Protein AF-A0A2T7T132-F1 (afdb_monomer_lite)

Radius of gyration: 23.66 Å; chains: 1; bounding box: 45×46×100 Å

Structure (mmCIF, N/CA/C/O backbone):
data_AF-A0A2T7T132-F1
#
_entry.id   AF-A0A2T7T132-F1
#
loop_
_atom_site.group_PDB
_atom_site.id
_atom_site.type_symbol
_atom_site.label_atom_id
_atom_site.label_alt_id
_atom_site.label_comp_id
_atom_site.label_asym_id
_atom_site.label_entity_id
_atom_site.label_seq_id
_atom_site.pdbx_PDB_ins_code
_atom_site.Cartn_x
_atom_site.Cartn_y
_atom_site.Cartn_z
_atom_site.occupancy
_atom_site.B_iso_or_equiv
_atom_site.auth_seq_id
_atom_site.auth_comp_id
_atom_site.auth_asym_id
_atom_site.auth_atom_id
_atom_site.pdbx_PDB_model_num
ATOM 1 N N . MET A 1 1 ? -9.221 -19.383 77.072 1.00 36.19 1 MET A N 1
ATOM 2 C CA . MET A 1 1 ? -7.841 -19.399 76.546 1.00 36.19 1 MET A CA 1
ATOM 3 C C . MET A 1 1 ? -7.925 -19.639 75.048 1.00 36.19 1 MET A C 1
ATOM 5 O O . MET A 1 1 ? -8.639 -20.545 74.645 1.00 36.19 1 MET A O 1
ATOM 9 N N . ALA A 1 2 ? -7.298 -18.752 74.276 1.00 34.62 2 ALA A N 1
ATOM 10 C CA . ALA A 1 2 ? -7.086 -18.814 72.826 1.00 34.62 2 ALA A CA 1
ATOM 11 C C . ALA A 1 2 ? -6.148 -20.003 72.459 1.00 34.62 2 ALA A C 1
ATOM 13 O O . ALA A 1 2 ? -5.594 -20.611 73.371 1.00 34.62 2 ALA A O 1
ATOM 14 N N . PHE A 1 3 ? -5.954 -20.452 71.211 1.00 31.58 3 PHE A N 1
ATOM 15 C CA . PHE A 1 3 ? -5.567 -19.711 70.005 1.00 31.58 3 PHE A CA 1
ATOM 16 C C . PHE A 1 3 ? -5.734 -20.552 68.711 1.00 31.58 3 PHE A C 1
ATOM 18 O O . PHE A 1 3 ? -5.558 -21.761 68.742 1.00 31.58 3 PHE A O 1
ATOM 25 N N . ALA A 1 4 ? -6.000 -19.825 67.614 1.00 33.88 4 ALA A N 1
ATOM 26 C CA . ALA A 1 4 ? -5.480 -19.913 66.234 1.00 33.88 4 ALA A CA 1
ATOM 27 C C . ALA A 1 4 ? -5.604 -21.182 65.336 1.00 33.88 4 ALA A C 1
ATOM 29 O O . ALA A 1 4 ? -5.111 -22.260 65.641 1.00 33.88 4 ALA A O 1
ATOM 30 N N . ASN A 1 5 ? -6.177 -20.929 64.146 1.00 37.38 5 ASN A N 1
ATOM 31 C CA . ASN A 1 5 ? -5.990 -21.575 62.821 1.00 37.38 5 ASN A CA 1
ATOM 32 C C . ASN A 1 5 ? -4.549 -21.260 62.278 1.00 37.38 5 ASN A C 1
ATOM 34 O O . ASN A 1 5 ? -3.956 -20.362 62.887 1.00 37.38 5 ASN A O 1
ATOM 38 N N . PRO A 1 6 ? -3.974 -21.806 61.161 1.00 48.19 6 PRO A N 1
ATOM 39 C CA . PRO A 1 6 ? -4.651 -22.143 59.892 1.00 48.19 6 PRO A CA 1
ATOM 40 C C . PRO A 1 6 ? -4.064 -23.257 58.967 1.00 48.19 6 PRO A C 1
ATOM 42 O O . PRO A 1 6 ? -3.030 -23.858 59.235 1.00 48.19 6 PRO A O 1
ATOM 45 N N . ASP A 1 7 ? -4.773 -23.442 57.841 1.00 34.72 7 ASP A N 1
ATOM 46 C CA . ASP A 1 7 ? -4.302 -23.745 56.471 1.00 34.72 7 ASP A CA 1
ATOM 47 C C . ASP A 1 7 ? -4.328 -25.170 55.847 1.00 34.72 7 ASP A C 1
ATOM 49 O O . ASP A 1 7 ? -3.601 -26.084 56.218 1.00 34.72 7 ASP A O 1
ATOM 53 N N . HIS A 1 8 ? -5.081 -25.213 54.729 1.00 30.83 8 HIS A N 1
ATOM 54 C CA . HIS A 1 8 ? -4.707 -25.652 53.368 1.00 30.83 8 HIS A CA 1
ATOM 55 C C . HIS A 1 8 ? -5.032 -27.062 52.802 1.00 30.83 8 HIS A C 1
ATOM 57 O O . HIS A 1 8 ? -4.574 -28.083 53.298 1.00 30.83 8 HIS A O 1
ATOM 63 N N . GLN A 1 9 ? -5.630 -27.006 51.588 1.00 33.84 9 GLN A N 1
ATOM 64 C CA . GLN A 1 9 ? -5.593 -27.942 50.431 1.00 33.84 9 GLN A CA 1
ATOM 65 C C . GLN A 1 9 ? -6.640 -29.075 50.407 1.00 33.84 9 GLN A C 1
ATOM 67 O O . GLN A 1 9 ? -6.873 -29.727 51.410 1.00 33.84 9 GLN A O 1
ATOM 72 N N . GLY A 1 10 ? -7.315 -29.411 49.302 1.00 27.95 10 GLY A N 1
ATOM 73 C CA . GLY A 1 10 ? -7.281 -28.966 47.904 1.00 27.95 10 GLY A CA 1
ATOM 74 C C . GLY A 1 10 ? -8.092 -29.964 47.051 1.00 27.95 10 GLY A C 1
ATOM 75 O O . GLY A 1 10 ? -8.143 -31.135 47.407 1.00 27.95 10 GLY A O 1
ATOM 76 N N . ALA A 1 11 ? -8.748 -29.505 45.978 1.00 29.17 11 ALA A N 1
ATOM 77 C CA . ALA A 1 11 ? -9.124 -30.300 44.794 1.00 29.17 11 ALA A CA 1
ATOM 78 C C . ALA A 1 11 ? -9.842 -29.389 43.779 1.00 29.17 11 ALA A C 1
ATOM 80 O O . ALA A 1 11 ? -11.067 -29.283 43.766 1.00 29.17 11 ALA A O 1
ATOM 81 N N . VAL A 1 12 ? -9.064 -28.699 42.946 1.00 34.94 12 VAL A N 1
ATOM 82 C CA . VAL A 1 12 ? -9.525 -28.216 41.637 1.00 34.94 12 VAL A CA 1
ATOM 83 C C . VAL A 1 12 ? -9.127 -29.276 40.621 1.00 34.94 12 VAL A C 1
ATOM 85 O O . VAL A 1 12 ? -7.995 -29.752 40.648 1.00 34.94 12 VAL A O 1
ATOM 88 N N . ALA A 1 13 ? -10.093 -29.670 39.795 1.00 36.50 13 ALA A N 1
ATOM 89 C CA . ALA A 1 13 ? -9.930 -30.635 38.724 1.00 36.50 13 ALA A CA 1
ATOM 90 C C . ALA A 1 13 ? -8.873 -30.175 37.709 1.00 36.50 13 ALA A C 1
ATOM 92 O O . ALA A 1 13 ? -8.735 -28.983 37.428 1.00 36.50 13 ALA A O 1
ATOM 93 N N . ASP A 1 14 ? -8.150 -31.163 37.195 1.00 30.81 14 ASP A N 1
ATOM 94 C CA . ASP A 1 14 ? -7.029 -31.057 36.274 1.00 30.81 14 ASP A CA 1
ATOM 95 C C . ASP A 1 14 ? -7.352 -30.230 35.019 1.00 30.81 14 ASP A C 1
ATOM 97 O O . ASP A 1 14 ? -8.315 -30.500 34.298 1.00 30.81 14 ASP A O 1
ATOM 101 N N . ALA A 1 15 ? -6.501 -29.237 34.748 1.00 32.91 15 ALA A N 1
ATOM 102 C CA . ALA A 1 15 ? -6.433 -28.538 33.473 1.00 32.91 15 ALA A CA 1
ATOM 103 C C . ALA A 1 15 ? -5.398 -29.221 32.560 1.00 32.91 15 ALA A C 1
ATOM 105 O O . ALA A 1 15 ? -4.285 -29.536 32.981 1.00 32.91 15 ALA A O 1
ATOM 106 N N . ASP A 1 16 ? -5.803 -29.430 31.311 1.00 33.53 16 ASP A N 1
ATO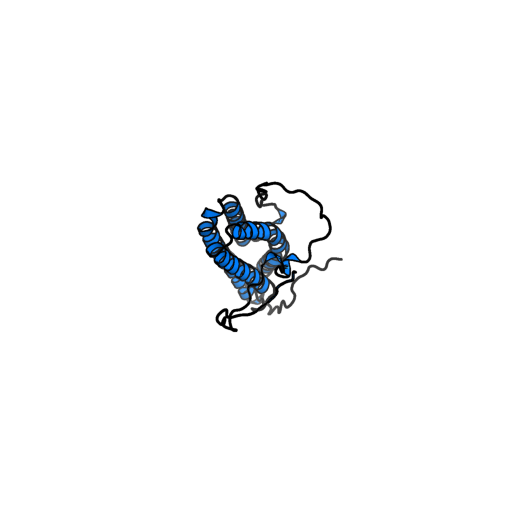M 107 C CA . ASP A 1 16 ? -5.053 -29.988 30.183 1.00 33.53 16 ASP A CA 1
ATOM 108 C C . ASP A 1 16 ? -3.677 -29.300 29.963 1.00 33.53 16 ASP A C 1
ATOM 110 O O . ASP A 1 16 ? -3.625 -28.071 29.845 1.00 33.53 16 ASP A O 1
ATOM 114 N N . PRO A 1 17 ? -2.551 -30.043 29.885 1.00 32.66 17 PRO A N 1
ATOM 115 C CA . PRO A 1 17 ? -1.217 -29.468 29.708 1.00 32.66 17 PRO A CA 1
ATOM 116 C C . PRO A 1 17 ? -0.878 -29.022 28.268 1.00 32.66 17 PRO A C 1
ATOM 118 O O . PRO A 1 17 ? 0.266 -28.631 28.032 1.00 32.66 17 PRO A O 1
ATOM 121 N N . ALA A 1 18 ? -1.813 -29.050 27.309 1.00 32.09 18 ALA A N 1
ATOM 122 C CA . ALA A 1 18 ? -1.533 -28.708 25.905 1.00 32.09 18 ALA A CA 1
ATOM 123 C C . ALA A 1 18 ? -2.050 -27.335 25.417 1.00 32.09 18 ALA A C 1
ATOM 125 O O . ALA A 1 18 ? -1.887 -27.013 24.240 1.00 32.09 18 ALA A O 1
ATOM 126 N N . ALA A 1 19 ? -2.628 -26.490 26.277 1.00 30.64 19 ALA A N 1
ATOM 127 C CA . ALA A 1 19 ? -3.057 -25.146 25.874 1.00 30.64 19 ALA A CA 1
ATOM 128 C C . ALA A 1 19 ? -1.891 -24.132 25.962 1.00 30.64 19 ALA A C 1
ATOM 130 O O . ALA A 1 19 ? -1.351 -23.923 27.055 1.00 30.64 19 ALA A O 1
ATOM 131 N N . PRO A 1 20 ? -1.482 -23.465 24.863 1.00 32.50 20 PRO A N 1
ATOM 132 C CA . PRO A 1 20 ? -0.445 -22.444 24.931 1.00 32.50 20 PRO A CA 1
ATOM 133 C C . PRO A 1 20 ? -0.939 -21.262 25.775 1.00 32.50 20 PRO A C 1
ATOM 135 O O . PRO A 1 20 ? -1.977 -20.657 25.507 1.00 32.50 20 PRO A O 1
ATOM 138 N N . ARG A 1 21 ? -0.185 -20.951 26.835 1.00 34.56 21 ARG A N 1
ATOM 139 C CA . ARG A 1 21 ? -0.408 -19.791 27.704 1.00 34.56 21 ARG A CA 1
ATOM 140 C C . ARG A 1 21 ? -0.386 -18.512 26.866 1.00 34.56 21 ARG A C 1
ATOM 142 O O . ARG A 1 21 ? 0.659 -18.122 26.357 1.00 34.56 21 ARG A O 1
ATOM 149 N N . LEU A 1 22 ? -1.547 -17.869 26.785 1.00 35.09 22 LEU A N 1
ATOM 150 C CA . LEU A 1 22 ? -1.771 -16.539 26.227 1.00 35.09 22 LEU A CA 1
ATOM 151 C C . LEU A 1 22 ? -0.775 -15.531 26.822 1.00 35.09 22 LEU A C 1
ATOM 153 O O . LEU A 1 22 ? -0.895 -15.132 27.984 1.00 35.09 22 LEU A O 1
ATOM 157 N N . LEU A 1 23 ? 0.211 -15.123 26.022 1.00 32.50 23 LEU A N 1
ATOM 158 C CA . LEU A 1 23 ? 1.038 -13.956 26.305 1.00 32.50 23 LEU A CA 1
ATOM 159 C C . LEU A 1 23 ? 0.167 -12.714 26.086 1.00 32.50 23 LEU A C 1
ATOM 161 O O . LEU A 1 23 ? -0.365 -12.498 24.999 1.00 32.50 23 LEU A O 1
ATOM 165 N N . ARG A 1 24 ? -0.008 -11.902 27.129 1.00 36.56 24 ARG A N 1
ATOM 166 C CA . ARG A 1 24 ? -0.673 -10.603 27.015 1.00 36.56 24 ARG A CA 1
ATOM 167 C C . ARG A 1 24 ? 0.206 -9.690 26.156 1.00 36.56 24 ARG A C 1
ATOM 169 O O . ARG A 1 24 ? 1.310 -9.348 26.559 1.00 36.56 24 ARG A O 1
ATOM 176 N N . TRP A 1 25 ? -0.311 -9.266 25.004 1.00 37.47 25 TRP A N 1
ATOM 177 C CA . TRP A 1 25 ? 0.338 -8.359 24.041 1.00 37.47 25 TRP A CA 1
ATOM 178 C C . TRP A 1 25 ? 0.908 -7.064 24.664 1.00 37.47 25 TRP A C 1
ATOM 180 O O . TRP A 1 25 ? 1.878 -6.517 24.153 1.00 37.47 25 TRP A O 1
ATOM 190 N N . ARG A 1 26 ? 0.388 -6.626 25.826 1.00 38.56 26 ARG A N 1
ATOM 191 C CA . ARG A 1 26 ? 0.931 -5.496 26.612 1.00 38.56 26 ARG A CA 1
ATOM 192 C C . ARG A 1 26 ? 2.404 -5.645 27.008 1.00 38.56 26 ARG A C 1
ATOM 194 O O . ARG A 1 26 ? 3.040 -4.623 27.238 1.00 38.56 26 ARG A O 1
ATOM 201 N N . ASP A 1 27 ? 2.924 -6.870 27.087 1.00 34.31 27 ASP A N 1
ATOM 202 C CA . ASP A 1 27 ? 4.229 -7.135 27.700 1.00 34.31 27 ASP A CA 1
ATOM 203 C C . ASP A 1 27 ? 5.317 -7.554 26.692 1.00 34.31 27 ASP A C 1
ATOM 205 O O . ASP A 1 27 ? 6.474 -7.696 27.086 1.00 34.31 27 ASP A O 1
ATOM 209 N N . ASN A 1 28 ? 4.985 -7.765 25.406 1.00 34.78 28 ASN A N 1
ATOM 210 C CA . ASN A 1 28 ? 5.971 -8.150 24.386 1.00 34.78 28 ASN A CA 1
ATOM 211 C C . ASN A 1 28 ? 5.490 -7.832 22.950 1.00 34.78 28 ASN A C 1
ATOM 213 O O . ASN A 1 28 ? 4.956 -8.718 22.275 1.00 34.78 28 ASN A O 1
ATOM 217 N N . PRO A 1 29 ? 5.619 -6.578 22.477 1.00 38.84 29 PRO A N 1
ATOM 218 C CA . PRO A 1 29 ? 5.297 -6.244 21.095 1.00 38.84 29 PRO A CA 1
ATOM 219 C C . PRO A 1 29 ? 6.267 -6.945 20.121 1.00 38.84 29 PRO A C 1
ATOM 221 O O . PRO A 1 29 ? 7.426 -7.179 20.478 1.00 38.84 29 PRO A O 1
ATOM 224 N N . PRO A 1 30 ? 5.838 -7.272 18.886 1.00 38.62 30 PRO A N 1
ATOM 225 C CA . PRO A 1 30 ? 6.748 -7.755 17.852 1.00 38.62 30 PRO A CA 1
ATOM 226 C C . PRO A 1 30 ? 7.899 -6.757 17.662 1.00 38.62 30 PRO A C 1
ATOM 228 O O . PRO A 1 30 ? 7.709 -5.542 17.731 1.00 38.62 30 PRO A O 1
ATOM 231 N N . THR A 1 31 ? 9.105 -7.279 17.431 1.00 42.78 31 THR A N 1
ATOM 232 C CA . THR A 1 31 ? 10.392 -6.553 17.410 1.00 42.78 31 THR A CA 1
ATOM 233 C C . THR A 1 31 ? 10.447 -5.339 16.479 1.00 42.78 31 THR A C 1
ATOM 235 O O . THR A 1 31 ? 11.344 -4.513 16.622 1.00 42.78 31 THR A O 1
ATOM 238 N N . PHE A 1 32 ? 9.478 -5.186 15.577 1.00 41.38 32 PHE A N 1
ATOM 239 C CA . PHE A 1 32 ? 9.294 -3.997 14.751 1.00 41.38 32 PHE A CA 1
ATOM 240 C C . PHE A 1 32 ? 9.071 -2.705 15.574 1.00 41.38 32 PHE A C 1
ATOM 242 O O . PHE A 1 32 ? 9.494 -1.635 15.153 1.00 41.38 32 PHE A O 1
ATOM 249 N N . LEU A 1 33 ? 8.510 -2.791 16.790 1.00 39.41 33 LEU A N 1
ATOM 250 C CA . LEU A 1 33 ? 8.222 -1.621 17.642 1.00 39.41 33 LEU A CA 1
ATOM 251 C C . LEU A 1 33 ? 9.369 -1.208 18.592 1.00 39.41 33 LEU A C 1
ATOM 253 O O . LEU A 1 33 ? 9.284 -0.170 19.245 1.00 39.41 33 LEU A O 1
ATOM 257 N N . ALA A 1 34 ? 10.445 -1.993 18.712 1.00 32.94 34 ALA A N 1
ATOM 258 C CA . ALA A 1 34 ? 11.437 -1.803 19.780 1.00 32.94 34 ALA A CA 1
ATOM 259 C C . ALA A 1 34 ? 12.533 -0.755 19.487 1.00 32.94 34 ALA A C 1
ATOM 261 O O . ALA A 1 34 ? 13.252 -0.368 20.407 1.00 32.94 34 ALA A O 1
ATOM 262 N N . ASN A 1 35 ? 12.679 -0.278 18.246 1.00 30.17 35 ASN A N 1
ATOM 263 C CA . ASN A 1 35 ? 13.866 0.493 17.843 1.00 30.17 35 ASN A CA 1
ATOM 264 C C . ASN A 1 35 ? 13.687 2.015 17.694 1.00 30.17 35 ASN A C 1
ATOM 266 O O . ASN A 1 35 ? 14.638 2.682 17.292 1.00 30.17 35 ASN A O 1
ATOM 270 N N . CYS A 1 36 ? 12.542 2.594 18.074 1.00 36.53 36 CYS A N 1
ATOM 271 C CA . CYS A 1 36 ? 12.319 4.047 17.950 1.00 36.53 36 CYS A CA 1
ATOM 272 C C . CYS A 1 36 ? 12.002 4.796 19.254 1.00 36.53 36 CYS A C 1
ATOM 274 O O . CYS A 1 36 ? 11.720 5.991 19.211 1.00 36.53 36 CYS A O 1
ATOM 276 N N . THR A 1 37 ? 12.107 4.179 20.433 1.00 35.00 37 THR A N 1
ATOM 277 C CA . THR A 1 37 ? 11.881 4.914 21.686 1.00 35.00 37 THR A CA 1
ATOM 278 C C . THR A 1 37 ? 13.182 5.449 22.272 1.00 35.00 37 THR A C 1
ATOM 280 O O . THR A 1 37 ? 13.870 4.752 23.016 1.00 35.00 37 THR A O 1
ATOM 283 N N . SER A 1 38 ? 13.471 6.730 22.040 1.00 37.09 38 SER A N 1
ATOM 284 C CA . SER A 1 38 ? 14.179 7.507 23.055 1.00 37.09 38 SER A CA 1
ATOM 285 C C . SER A 1 38 ? 13.593 8.911 23.187 1.00 37.09 38 SER A C 1
ATOM 287 O O . SER A 1 38 ? 13.574 9.689 22.241 1.00 37.09 38 SER A O 1
ATOM 289 N N . ASN A 1 39 ? 13.186 9.204 24.425 1.00 34.50 39 ASN A N 1
ATOM 290 C CA . ASN A 1 39 ? 12.686 10.460 24.993 1.00 34.50 39 ASN A CA 1
ATOM 291 C C . ASN A 1 39 ? 11.235 10.867 24.693 1.00 34.50 39 ASN A C 1
ATOM 293 O O . ASN A 1 39 ? 10.981 11.762 23.901 1.00 34.50 39 ASN A O 1
ATOM 297 N N . ALA A 1 40 ? 10.305 10.353 25.504 1.00 34.16 40 ALA A N 1
ATOM 298 C CA . ALA A 1 40 ? 9.739 11.133 26.615 1.00 34.16 40 ALA A CA 1
ATOM 299 C C . ALA A 1 40 ? 8.731 10.282 27.409 1.00 34.16 40 ALA A C 1
ATOM 301 O O . ALA A 1 40 ? 7.639 9.992 26.936 1.00 34.16 40 ALA A O 1
ATOM 302 N N . MET A 1 41 ? 9.067 9.919 28.650 1.00 43.44 41 MET A N 1
ATOM 303 C CA . MET A 1 41 ? 8.063 9.527 29.642 1.00 43.44 41 MET A CA 1
ATOM 304 C C . MET A 1 41 ? 7.897 10.651 30.661 1.00 43.44 41 MET A C 1
ATOM 306 O O . MET A 1 41 ? 8.771 10.861 31.503 1.00 43.44 41 MET A O 1
ATOM 310 N N . SER A 1 42 ? 6.750 11.331 30.629 1.00 33.81 42 SER A N 1
ATOM 311 C CA . SER A 1 42 ? 6.030 11.702 31.853 1.00 33.81 42 SER A CA 1
ATOM 312 C C . SER A 1 42 ? 4.633 12.263 31.581 1.00 33.81 42 SER A C 1
ATOM 314 O O . SER A 1 42 ? 4.498 13.366 31.072 1.00 33.81 42 SER A O 1
ATOM 316 N N . GLN A 1 43 ? 3.651 11.502 32.082 1.00 35.88 43 GLN A N 1
ATOM 317 C CA . GLN A 1 43 ? 2.400 11.923 32.731 1.00 35.88 43 GLN A CA 1
ATOM 318 C C . GLN A 1 43 ? 1.325 12.634 31.885 1.00 35.88 43 GLN A C 1
ATOM 320 O O . GLN A 1 43 ? 1.516 13.754 31.434 1.00 35.88 43 GLN A O 1
ATOM 325 N N . ILE A 1 44 ? 0.122 12.043 31.830 1.00 40.69 44 ILE A N 1
ATOM 326 C CA . ILE A 1 44 ? -1.082 12.450 32.594 1.00 40.69 44 ILE A CA 1
ATOM 327 C C . ILE A 1 44 ? -2.232 11.473 32.269 1.00 40.69 44 ILE A C 1
ATOM 329 O O . ILE A 1 44 ? -2.416 11.061 31.129 1.00 40.69 44 ILE A O 1
ATOM 333 N N . ALA A 1 45 ? -2.999 11.097 33.294 1.00 46.69 45 ALA A N 1
ATOM 334 C CA . ALA A 1 45 ? -4.269 10.394 33.167 1.00 46.69 45 ALA A CA 1
ATOM 335 C C . ALA A 1 45 ? -5.397 11.381 32.826 1.00 46.69 45 ALA A C 1
ATOM 337 O O . ALA A 1 45 ? -5.598 12.330 33.579 1.00 46.69 45 ALA A O 1
ATOM 338 N N . ALA A 1 46 ? -6.143 11.128 31.751 1.00 37.44 46 ALA A N 1
ATOM 339 C CA . ALA A 1 46 ? -7.558 11.468 31.585 1.00 37.44 46 ALA A CA 1
ATOM 340 C C . ALA A 1 46 ? -8.052 10.910 30.246 1.00 37.44 46 ALA A C 1
ATOM 342 O O . ALA A 1 46 ? -7.365 11.022 29.234 1.00 37.44 46 ALA A O 1
ATOM 343 N N . ASP A 1 47 ? -9.251 10.338 30.286 1.00 45.16 47 ASP A N 1
ATOM 344 C CA . ASP A 1 47 ? -10.141 10.029 29.170 1.00 45.16 47 ASP A CA 1
ATOM 345 C C . ASP A 1 47 ? -10.039 11.087 28.055 1.00 45.16 47 ASP A C 1
ATOM 347 O O . ASP A 1 47 ? -10.606 12.175 28.139 1.00 45.16 47 ASP A O 1
ATOM 351 N N . THR A 1 48 ? -9.210 10.800 27.056 1.00 37.31 48 THR A N 1
ATOM 352 C CA . THR A 1 48 ? -9.051 11.607 25.852 1.00 37.31 48 THR A CA 1
ATOM 353 C C . THR A 1 48 ? -9.004 10.605 24.725 1.00 37.31 48 THR A C 1
ATOM 355 O O . THR A 1 48 ? -8.017 9.890 24.571 1.00 37.31 48 THR A O 1
ATOM 358 N N . THR A 1 49 ? -10.083 10.522 23.957 1.00 46.91 49 THR A N 1
ATOM 359 C CA . THR A 1 49 ? -10.055 9.931 22.624 1.00 46.91 49 THR A CA 1
ATOM 360 C C . THR A 1 49 ? -9.035 10.746 21.829 1.00 46.91 49 THR A C 1
ATOM 362 O O . THR A 1 49 ? -9.345 11.827 21.326 1.00 46.91 49 THR A O 1
ATOM 365 N N . THR A 1 50 ? -7.772 10.323 21.825 1.00 51.62 50 THR A N 1
ATOM 366 C CA . THR A 1 50 ? -6.745 10.917 20.977 1.00 51.62 50 THR A CA 1
ATOM 367 C C . THR A 1 50 ? -7.132 10.563 19.558 1.00 51.62 50 THR A C 1
ATOM 369 O O . THR A 1 50 ? -6.925 9.441 19.112 1.00 51.62 50 THR A O 1
ATOM 372 N N . VAL A 1 51 ? -7.787 11.500 18.877 1.00 57.91 51 VAL A N 1
ATOM 373 C CA . VAL A 1 51 ? -8.070 11.365 17.454 1.00 57.91 51 VAL A CA 1
ATOM 374 C C . VAL A 1 51 ? -6.720 11.417 16.754 1.00 57.91 51 VAL A C 1
ATOM 376 O O . VAL A 1 51 ? -6.091 12.476 16.699 1.00 57.91 51 VAL A O 1
ATOM 379 N N . SER A 1 52 ? -6.249 10.265 16.290 1.00 69.94 52 SER A N 1
ATOM 380 C CA . SER A 1 52 ? -5.028 10.178 15.501 1.00 69.94 52 SER A CA 1
ATOM 381 C C . SER A 1 52 ? -5.178 11.001 14.224 1.00 69.94 52 SER A C 1
ATOM 383 O O . SER A 1 52 ? -6.219 10.974 13.563 1.00 69.94 52 SER A O 1
ATOM 385 N N . SER A 1 53 ? -4.156 11.805 13.921 1.00 81.50 53 SER A N 1
ATOM 386 C CA . SER A 1 53 ? -4.152 12.674 12.743 1.00 81.50 53 SER A CA 1
ATOM 387 C C . SER A 1 53 ? -4.270 11.828 11.473 1.00 81.50 53 SER A C 1
ATOM 389 O O . SER A 1 53 ? -3.577 10.816 11.368 1.00 81.50 53 SER A O 1
ATOM 391 N N . PRO A 1 54 ? -5.100 12.233 10.496 1.00 85.25 54 PRO A N 1
ATOM 392 C CA . PRO A 1 54 ? -5.242 11.487 9.255 1.00 85.25 54 PRO A CA 1
ATOM 393 C C . PRO A 1 54 ? -3.912 11.438 8.495 1.00 85.25 54 PRO A C 1
ATOM 395 O O . PRO A 1 54 ? -3.141 12.402 8.501 1.00 85.25 54 PRO A O 1
ATOM 398 N N . MET A 1 55 ? -3.670 10.332 7.797 1.00 91.56 55 MET A N 1
ATOM 399 C CA . MET A 1 55 ? -2.560 10.185 6.865 1.00 91.56 55 MET A CA 1
ATOM 400 C C . MET A 1 55 ? -2.805 11.092 5.652 1.00 91.56 55 MET A C 1
ATOM 402 O O . MET A 1 55 ? -3.783 10.918 4.924 1.00 91.56 55 MET A O 1
ATOM 406 N N . LEU A 1 56 ? -1.942 12.084 5.441 1.00 92.31 56 LEU A N 1
ATOM 407 C CA . LEU A 1 56 ? -2.067 13.040 4.340 1.00 92.31 56 LEU A CA 1
ATOM 408 C C . LEU A 1 56 ? -1.042 12.731 3.258 1.00 92.31 56 LEU A C 1
ATOM 410 O O . LEU A 1 56 ? 0.125 12.504 3.567 1.00 92.31 56 LEU A O 1
ATOM 414 N N . TRP A 1 57 ? -1.474 12.765 1.996 1.00 94.75 57 TRP A N 1
ATOM 415 C CA . TRP A 1 57 ? -0.541 12.657 0.880 1.00 94.75 57 TRP A CA 1
ATOM 416 C C . TRP A 1 57 ? 0.383 13.871 0.844 1.00 94.75 57 TRP A C 1
ATOM 418 O O . TRP A 1 57 ? -0.064 15.016 0.963 1.00 94.75 57 TRP A O 1
ATOM 428 N N . THR A 1 58 ? 1.666 13.615 0.638 1.00 93.38 58 THR A N 1
ATOM 429 C CA . THR A 1 58 ? 2.694 14.629 0.421 1.00 93.38 58 THR A CA 1
ATOM 430 C C . THR A 1 58 ? 3.539 14.223 -0.773 1.00 93.38 58 THR A C 1
ATOM 432 O O . THR A 1 58 ? 3.680 13.038 -1.059 1.00 93.38 58 THR A O 1
ATOM 435 N N . ASP A 1 59 ? 4.170 15.191 -1.439 1.00 91.88 59 ASP A N 1
ATOM 436 C CA . ASP A 1 59 ? 4.984 14.912 -2.632 1.00 91.88 59 ASP A CA 1
ATOM 437 C C . ASP A 1 59 ? 6.134 13.919 -2.382 1.00 91.88 59 ASP A C 1
ATOM 439 O O . ASP A 1 59 ? 6.629 13.299 -3.319 1.00 91.88 59 ASP A O 1
ATOM 443 N N . SER A 1 60 ? 6.551 13.756 -1.123 1.00 90.19 60 SER A N 1
ATOM 444 C CA . SER A 1 60 ? 7.561 12.782 -0.698 1.00 90.19 60 SER A CA 1
ATOM 445 C C . SER A 1 60 ? 7.115 11.321 -0.793 1.00 90.19 60 SER A C 1
ATOM 447 O O . SER A 1 60 ? 7.965 10.448 -0.665 1.00 90.19 60 SER A O 1
ATOM 449 N N . LEU A 1 61 ? 5.815 11.057 -0.954 1.00 93.94 61 LEU A N 1
ATOM 450 C CA . LEU A 1 61 ? 5.259 9.709 -1.110 1.00 93.94 61 LEU A CA 1
ATOM 451 C C . LEU A 1 61 ? 5.144 9.280 -2.576 1.00 93.94 61 LEU A C 1
ATOM 453 O O . LEU A 1 61 ? 4.878 8.115 -2.834 1.00 93.94 61 LEU A O 1
ATOM 457 N N . ASN A 1 62 ? 5.376 10.187 -3.533 1.00 96.56 62 ASN A N 1
ATOM 458 C CA . ASN A 1 62 ? 5.386 9.820 -4.946 1.00 96.56 62 ASN A CA 1
ATOM 459 C C . ASN A 1 62 ? 6.591 8.912 -5.234 1.00 96.56 62 ASN A C 1
ATOM 461 O O . ASN A 1 62 ? 7.745 9.348 -5.150 1.00 96.56 62 ASN A O 1
ATOM 465 N N . THR A 1 63 ? 6.326 7.673 -5.632 1.00 96.25 63 THR A N 1
ATOM 466 C CA . THR A 1 63 ? 7.347 6.691 -6.030 1.00 96.25 63 THR A CA 1
ATOM 467 C C . THR A 1 63 ? 7.879 6.967 -7.438 1.00 96.25 63 THR A C 1
ATOM 469 O O . THR A 1 63 ? 9.001 6.587 -7.786 1.00 96.25 63 THR A O 1
ATOM 472 N N . GLY A 1 64 ? 7.091 7.680 -8.251 1.00 95.38 64 GLY A N 1
ATOM 473 C CA . GLY A 1 64 ? 7.385 7.966 -9.653 1.00 95.38 64 GLY A CA 1
ATOM 474 C C . GLY A 1 64 ? 6.797 6.945 -10.631 1.00 95.38 64 GLY A C 1
ATOM 475 O O . GLY A 1 64 ? 7.000 7.107 -11.839 1.00 95.38 64 GLY A O 1
ATOM 476 N N . ASP A 1 65 ? 6.064 5.944 -10.136 1.00 97.94 65 ASP A N 1
ATOM 477 C CA . ASP A 1 65 ? 5.197 5.064 -10.918 1.00 97.94 65 ASP A CA 1
ATOM 478 C C . ASP A 1 65 ? 3.726 5.370 -10.593 1.00 97.94 65 ASP A C 1
ATOM 480 O O . ASP A 1 65 ? 3.265 5.169 -9.474 1.00 97.94 65 ASP A O 1
ATOM 484 N N . ALA A 1 66 ? 2.970 5.853 -11.584 1.00 97.31 66 ALA A N 1
ATOM 485 C CA . ALA A 1 66 ? 1.598 6.312 -11.360 1.00 97.31 66 ALA A CA 1
ATOM 486 C C . ALA A 1 66 ? 0.650 5.192 -10.896 1.00 97.31 66 ALA A C 1
ATOM 488 O O . ALA A 1 66 ? -0.272 5.450 -10.129 1.00 97.31 66 ALA A O 1
ATOM 489 N N . ARG A 1 67 ? 0.868 3.946 -11.339 1.00 97.75 67 ARG A N 1
ATOM 490 C CA . ARG A 1 67 ? 0.011 2.814 -10.963 1.00 97.75 67 ARG A CA 1
ATOM 491 C C . ARG A 1 67 ? 0.249 2.404 -9.509 1.00 97.75 67 ARG A C 1
ATOM 493 O O . ARG A 1 67 ? -0.699 2.028 -8.814 1.00 97.75 67 ARG A O 1
ATOM 500 N N . MET A 1 68 ? 1.501 2.465 -9.064 1.00 98.50 68 MET A N 1
ATOM 501 C CA . MET A 1 68 ? 1.875 2.277 -7.664 1.00 98.50 68 MET A CA 1
ATOM 502 C C . MET A 1 68 ? 1.310 3.404 -6.791 1.00 98.50 68 MET A C 1
ATOM 504 O O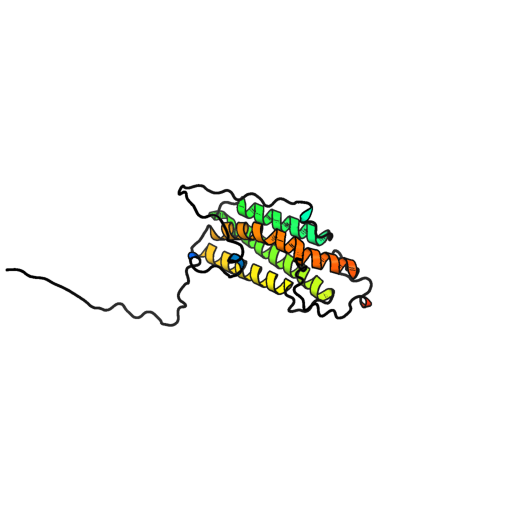 . MET A 1 68 ? 0.603 3.116 -5.827 1.00 98.50 68 MET A O 1
ATOM 508 N N . ASP A 1 69 ? 1.514 4.663 -7.193 1.00 98.38 69 ASP A N 1
ATOM 509 C CA . ASP A 1 69 ? 1.036 5.841 -6.458 1.00 98.38 69 ASP A CA 1
ATOM 510 C C . ASP A 1 69 ? -0.502 5.835 -6.300 1.00 98.38 69 ASP A C 1
ATOM 512 O O . ASP A 1 69 ? -1.014 6.118 -5.217 1.00 98.38 69 ASP A O 1
ATOM 516 N N . ASP A 1 70 ? -1.257 5.424 -7.328 1.00 98.38 70 ASP A N 1
ATOM 517 C CA . ASP A 1 70 ? -2.717 5.243 -7.239 1.00 98.38 70 ASP A CA 1
ATOM 518 C C . ASP A 1 70 ? -3.107 4.205 -6.166 1.00 98.38 70 ASP A C 1
ATOM 520 O O . ASP A 1 70 ? -4.005 4.440 -5.353 1.00 98.38 70 ASP A O 1
ATOM 524 N N . THR A 1 71 ? -2.404 3.069 -6.121 1.00 98.31 71 THR A N 1
ATOM 525 C CA . THR A 1 71 ? -2.658 1.998 -5.137 1.00 98.31 71 THR A CA 1
ATOM 526 C C . THR A 1 71 ? -2.309 2.466 -3.716 1.00 98.31 71 THR A C 1
ATOM 528 O O . THR A 1 71 ? -3.013 2.160 -2.751 1.00 98.31 71 THR A O 1
ATOM 531 N N . HIS A 1 72 ? -1.253 3.271 -3.579 1.00 98.56 72 HIS A N 1
ATOM 532 C CA . HIS A 1 72 ? -0.845 3.898 -2.320 1.00 98.56 72 HIS A CA 1
ATOM 533 C C . HIS A 1 72 ? -1.867 4.936 -1.840 1.00 98.56 72 HIS A C 1
ATOM 535 O O . HIS A 1 72 ? -2.208 4.971 -0.656 1.00 98.56 72 HIS A O 1
ATOM 541 N N . HIS A 1 73 ? -2.430 5.740 -2.743 1.00 98.31 73 HIS A N 1
ATOM 542 C CA . HIS A 1 73 ? -3.527 6.651 -2.418 1.00 98.31 73 HIS A CA 1
ATOM 543 C C . HIS A 1 73 ? -4.751 5.911 -1.863 1.00 98.31 73 HIS A C 1
ATOM 545 O O . HIS A 1 73 ? -5.336 6.353 -0.867 1.00 98.31 73 HIS A O 1
ATOM 551 N N . GLU A 1 74 ? -5.129 4.785 -2.475 1.00 98.50 74 GLU A N 1
ATOM 552 C CA . GLU A 1 74 ? -6.212 3.925 -1.986 1.00 98.50 74 GLU A CA 1
ATOM 553 C C . GLU A 1 74 ? -5.906 3.386 -0.583 1.00 98.50 74 GLU A C 1
ATOM 555 O O . GLU A 1 74 ? -6.741 3.519 0.316 1.00 98.50 74 GLU A O 1
ATOM 560 N N . PHE A 1 75 ? -4.691 2.871 -0.365 1.00 98.62 75 PHE A N 1
ATOM 561 C CA . PHE A 1 75 ? -4.236 2.378 0.938 1.00 98.62 75 PHE A CA 1
ATOM 562 C C . PHE A 1 75 ? -4.417 3.442 2.032 1.00 98.62 75 PHE A C 1
ATOM 564 O O . PHE A 1 75 ? -5.069 3.203 3.054 1.00 98.62 75 PHE A O 1
ATOM 571 N N . MET A 1 76 ? -3.909 4.656 1.799 1.00 98.06 76 MET A N 1
ATOM 572 C CA . MET A 1 76 ? -4.003 5.763 2.757 1.00 98.06 76 MET A CA 1
ATOM 573 C C . MET A 1 76 ? -5.451 6.195 3.007 1.00 98.06 76 MET A C 1
ATOM 575 O O . MET A 1 76 ? -5.834 6.475 4.147 1.00 98.06 76 MET A O 1
ATOM 579 N N . ALA A 1 77 ? -6.276 6.238 1.958 1.00 98.25 77 ALA A N 1
ATOM 580 C CA . ALA A 1 77 ? -7.692 6.567 2.081 1.00 98.25 77 ALA A CA 1
ATOM 581 C C . ALA A 1 77 ? -8.436 5.546 2.957 1.00 98.25 77 ALA A C 1
ATOM 583 O O . ALA A 1 77 ? -9.245 5.940 3.800 1.00 98.25 77 ALA A O 1
ATOM 584 N N . MET A 1 78 ? -8.128 4.255 2.815 1.00 98.69 78 MET A N 1
ATOM 585 C CA . MET A 1 78 ? -8.738 3.190 3.614 1.00 98.69 78 MET A CA 1
ATOM 586 C C . MET A 1 78 ? -8.266 3.205 5.074 1.00 98.69 78 MET A C 1
ATOM 588 O O . MET A 1 78 ? -9.091 3.032 5.972 1.00 98.69 78 MET A O 1
ATOM 592 N N . VAL A 1 79 ? -6.987 3.501 5.342 1.00 98.31 79 VAL A N 1
ATOM 593 C CA . VAL A 1 79 ? -6.491 3.718 6.717 1.00 98.31 79 VAL A CA 1
ATOM 594 C C . VAL A 1 79 ? -7.231 4.881 7.384 1.00 98.31 79 VAL A C 1
ATOM 596 O O . VAL A 1 79 ? -7.731 4.750 8.502 1.00 98.31 79 VAL A O 1
ATOM 599 N N . ASN A 1 80 ? -7.388 6.001 6.676 1.00 98.00 80 ASN A N 1
ATOM 600 C CA . ASN A 1 80 ? -8.154 7.143 7.176 1.00 98.00 80 ASN A CA 1
ATOM 601 C C . ASN A 1 80 ? -9.633 6.806 7.402 1.00 98.00 80 ASN A C 1
ATOM 603 O O . ASN A 1 80 ? -10.228 7.266 8.376 1.00 98.00 80 ASN A O 1
ATOM 607 N N . GLN A 1 81 ? -10.232 5.987 6.532 1.00 98.25 81 GLN A N 1
ATOM 608 C CA . GLN A 1 81 ? -11.606 5.521 6.702 1.00 98.25 81 GLN A CA 1
ATOM 609 C C . GLN A 1 81 ? -11.762 4.671 7.968 1.00 98.25 81 GLN A C 1
ATOM 611 O O . GLN A 1 81 ? -12.746 4.843 8.687 1.00 98.25 81 GLN A O 1
ATOM 616 N N . ILE A 1 82 ? -10.802 3.790 8.267 1.00 98.06 82 ILE A N 1
ATOM 617 C CA . ILE A 1 82 ? -10.799 3.000 9.505 1.00 98.06 82 ILE A CA 1
ATOM 618 C C . ILE A 1 82 ? -10.787 3.927 10.726 1.00 98.06 82 ILE A C 1
ATOM 620 O O . ILE A 1 82 ? -11.635 3.780 11.603 1.00 98.06 82 ILE A O 1
ATOM 624 N N . LEU A 1 83 ? -9.893 4.920 10.753 1.00 96.94 83 LEU A N 1
ATOM 625 C CA . LEU A 1 83 ? -9.781 5.869 11.870 1.00 96.94 83 LEU A CA 1
ATOM 626 C C . LEU A 1 83 ? -11.012 6.771 12.037 1.00 96.94 83 LEU A C 1
ATOM 628 O O . LEU A 1 83 ? -11.307 7.214 13.144 1.00 96.94 83 LEU A O 1
ATOM 632 N N . ALA A 1 84 ? -11.742 7.036 10.954 1.00 96.56 84 ALA A N 1
ATOM 633 C CA . ALA A 1 84 ? -12.999 7.779 10.990 1.00 96.56 84 ALA A CA 1
ATOM 634 C C . ALA A 1 84 ? -14.219 6.909 11.360 1.00 96.56 84 ALA A C 1
ATOM 636 O O . ALA A 1 84 ? -15.304 7.449 11.587 1.00 96.56 84 ALA A O 1
ATOM 637 N N . THR A 1 85 ? -14.069 5.582 11.396 1.00 97.19 85 THR A N 1
ATOM 638 C CA . THR A 1 85 ? -15.148 4.635 11.704 1.00 97.19 85 THR A CA 1
ATOM 639 C C . THR A 1 85 ? -15.154 4.317 13.206 1.00 97.19 85 THR A C 1
ATOM 641 O O . THR A 1 85 ? -14.088 4.012 13.748 1.00 97.19 85 THR A O 1
ATOM 644 N N . PRO A 1 86 ? -16.319 4.350 13.890 1.00 96.19 86 PRO A N 1
ATOM 645 C CA . PRO A 1 86 ? -16.433 3.925 15.286 1.00 96.19 86 PRO A CA 1
ATOM 646 C C . PRO A 1 86 ? -15.880 2.515 15.502 1.00 96.19 86 PRO A C 1
ATOM 648 O O . PRO A 1 86 ? -16.072 1.642 14.657 1.00 96.19 86 PRO A O 1
ATOM 651 N N . GLU A 1 87 ? -15.214 2.282 16.633 1.00 96.12 87 GLU A N 1
ATOM 652 C CA . GLU A 1 87 ? -14.516 1.023 16.931 1.00 96.12 87 GLU A CA 1
ATOM 653 C C . GLU A 1 87 ? -15.424 -0.202 16.763 1.00 96.12 87 GLU A C 1
ATOM 655 O O . GLU A 1 87 ? -15.001 -1.216 16.213 1.00 96.12 87 GLU A O 1
ATOM 660 N N . GLU A 1 88 ? -16.692 -0.112 17.165 1.00 95.44 88 GLU A N 1
ATOM 661 C CA . GLU A 1 88 ? -17.705 -1.164 17.017 1.00 95.44 88 GLU A CA 1
ATOM 662 C C . GLU A 1 88 ? -18.057 -1.522 15.562 1.00 95.44 88 GLU A C 1
ATOM 664 O O . GLU A 1 88 ? -18.496 -2.644 15.300 1.00 95.44 88 GLU A O 1
ATOM 669 N N . ASP A 1 89 ? -17.805 -0.608 14.626 1.00 96.94 89 ASP A N 1
ATOM 670 C CA . ASP A 1 89 ? -18.171 -0.706 13.211 1.00 96.94 89 ASP A CA 1
ATOM 671 C C . ASP A 1 89 ? -16.944 -0.874 12.294 1.00 96.94 89 ASP A C 1
ATOM 673 O O . ASP A 1 89 ? -17.078 -0.929 11.071 1.00 96.94 89 ASP A O 1
ATOM 677 N N . GLN A 1 90 ? -15.732 -0.979 12.852 1.00 98.19 90 GLN A N 1
ATOM 678 C CA . GLN A 1 90 ? -14.486 -1.029 12.076 1.00 98.19 90 GLN A CA 1
ATOM 679 C C . GLN A 1 90 ? -14.260 -2.344 11.316 1.00 98.19 90 GLN A C 1
ATOM 681 O O . GLN A 1 90 ? -13.535 -2.364 10.323 1.00 98.19 90 GLN A O 1
ATOM 686 N N . LEU A 1 91 ? -14.863 -3.461 11.734 1.00 98.12 91 LEU A N 1
ATOM 687 C CA . LEU A 1 91 ? -14.549 -4.768 11.143 1.00 98.12 91 LEU A CA 1
ATOM 688 C C . LEU A 1 91 ? -14.819 -4.866 9.627 1.00 98.12 91 LEU A C 1
ATOM 690 O O . LEU A 1 91 ? -13.954 -5.381 8.918 1.00 98.12 91 LEU A O 1
ATOM 694 N N . PRO A 1 92 ? -15.965 -4.409 9.082 1.00 98.38 92 PRO A N 1
ATOM 695 C CA . PRO A 1 92 ? -16.214 -4.483 7.644 1.00 98.38 92 PRO A CA 1
ATOM 696 C C . PRO A 1 92 ? -15.220 -3.654 6.821 1.00 98.38 92 PRO A C 1
ATOM 698 O O . PRO A 1 92 ? -14.724 -4.143 5.807 1.00 98.38 92 PRO A O 1
ATOM 701 N N . VAL A 1 93 ? -14.891 -2.434 7.267 1.00 98.50 93 VAL A N 1
ATOM 702 C CA . VAL A 1 93 ? -13.918 -1.570 6.572 1.00 98.50 93 VAL A CA 1
ATOM 703 C C . VAL A 1 93 ? -12.500 -2.128 6.682 1.00 98.50 93 VAL A C 1
ATOM 705 O O . VAL A 1 93 ? -11.760 -2.118 5.703 1.00 98.50 93 VAL A O 1
ATOM 708 N N . TYR A 1 94 ? -12.155 -2.726 7.823 1.00 98.69 94 TYR A N 1
ATOM 709 C CA . TYR A 1 94 ? -10.874 -3.393 8.023 1.00 98.69 94 TYR A CA 1
ATOM 710 C C . TYR A 1 94 ? -10.697 -4.623 7.129 1.00 98.69 94 TYR A C 1
ATOM 712 O O . TYR A 1 94 ? -9.630 -4.817 6.561 1.00 98.69 94 TYR A O 1
ATOM 720 N N . LYS A 1 95 ? -11.742 -5.438 6.940 1.00 98.69 95 LYS A N 1
ATOM 721 C CA . LYS A 1 95 ? -11.693 -6.586 6.017 1.00 98.69 95 LYS A CA 1
ATOM 722 C C . LYS A 1 95 ? -11.512 -6.155 4.567 1.00 98.69 95 LYS A C 1
ATOM 724 O O . LYS A 1 95 ? -10.750 -6.783 3.837 1.00 98.69 95 LYS A O 1
ATOM 729 N N . ALA A 1 96 ? -12.195 -5.086 4.155 1.00 98.75 96 ALA A N 1
ATOM 730 C CA . ALA A 1 96 ? -11.982 -4.502 2.836 1.00 98.75 96 ALA A CA 1
ATOM 731 C C . ALA A 1 96 ? -10.530 -4.026 2.683 1.00 98.75 96 ALA A C 1
ATOM 733 O O . ALA A 1 96 ? -9.897 -4.318 1.673 1.00 98.75 96 ALA A O 1
ATOM 734 N N . PHE A 1 97 ? -9.990 -3.364 3.707 1.00 98.81 97 PHE A N 1
ATOM 735 C CA . PHE A 1 97 ? -8.610 -2.889 3.725 1.00 98.81 97 PHE A CA 1
ATOM 736 C C . PHE A 1 97 ? -7.574 -4.021 3.719 1.00 98.81 97 PHE A C 1
ATOM 738 O O . PHE A 1 97 ? -6.593 -3.947 2.984 1.00 98.81 97 PHE A O 1
ATOM 745 N N . LEU A 1 98 ? -7.802 -5.103 4.466 1.00 98.69 98 LEU A N 1
ATOM 746 C CA . LEU A 1 98 ? -6.951 -6.292 4.422 1.00 98.69 98 LEU A CA 1
ATOM 747 C C . LEU A 1 98 ? -6.928 -6.905 3.018 1.00 98.69 98 LEU A C 1
ATOM 749 O O . LEU A 1 98 ? -5.855 -7.222 2.517 1.00 98.69 98 LEU A O 1
ATOM 753 N N . ASN A 1 99 ? -8.083 -7.031 2.359 1.00 98.69 99 ASN A N 1
ATOM 754 C CA . ASN A 1 99 ? -8.134 -7.537 0.986 1.00 98.69 99 ASN A CA 1
ATOM 755 C C . ASN A 1 99 ? -7.392 -6.616 0.008 1.00 98.69 99 ASN A C 1
ATOM 757 O O . ASN A 1 99 ? -6.602 -7.109 -0.791 1.00 98.69 99 ASN A O 1
ATOM 761 N N . HIS A 1 100 ? -7.594 -5.298 0.116 1.00 98.81 100 HIS A N 1
ATOM 762 C CA . HIS A 1 100 ? -6.849 -4.308 -0.670 1.00 98.81 100 HIS A CA 1
ATOM 763 C C . HIS A 1 100 ? -5.338 -4.455 -0.469 1.00 98.81 100 HIS A C 1
ATOM 765 O O . HIS A 1 100 ? -4.603 -4.578 -1.440 1.00 98.81 100 HIS A O 1
ATOM 771 N N . THR A 1 101 ? -4.885 -4.560 0.781 1.00 98.69 101 THR A N 1
ATOM 772 C CA . THR A 1 101 ? -3.458 -4.698 1.112 1.00 98.69 101 THR A CA 1
ATOM 773 C C . THR A 1 101 ? -2.871 -6.007 0.569 1.00 98.69 101 THR A C 1
ATOM 775 O O . THR A 1 101 ? -1.746 -6.029 0.078 1.00 98.69 101 THR A O 1
ATOM 778 N N . VAL A 1 102 ? -3.635 -7.108 0.605 1.00 98.75 102 VAL A N 1
ATOM 779 C CA . VAL A 1 102 ? -3.232 -8.383 -0.016 1.00 98.75 102 VAL A CA 1
ATOM 780 C C . VAL A 1 102 ? -3.061 -8.229 -1.529 1.00 98.75 102 VAL A C 1
ATOM 782 O O . VAL A 1 102 ? -2.075 -8.716 -2.078 1.00 98.75 102 VAL A O 1
ATOM 785 N N . GLU A 1 103 ? -4.003 -7.574 -2.209 1.00 98.69 103 GLU A N 1
ATOM 786 C CA . GLU A 1 103 ? -3.946 -7.357 -3.659 1.00 98.69 103 GLU A CA 1
ATOM 787 C C . GLU A 1 103 ? -2.813 -6.404 -4.056 1.00 98.69 103 GLU A C 1
ATOM 789 O O . GLU A 1 103 ? -2.090 -6.689 -5.014 1.00 98.69 103 GLU A O 1
ATOM 794 N N . HIS A 1 104 ? -2.620 -5.330 -3.287 1.00 98.56 104 HIS A N 1
ATOM 795 C CA . HIS A 1 104 ? -1.524 -4.373 -3.425 1.00 98.56 104 HIS A CA 1
ATOM 796 C C . HIS A 1 104 ? -0.168 -5.079 -3.320 1.00 98.56 104 HIS A C 1
ATOM 798 O O . HIS A 1 104 ? 0.604 -5.059 -4.280 1.00 98.56 104 HIS A O 1
ATOM 804 N N . PHE A 1 105 ? 0.111 -5.777 -2.219 1.00 98.69 105 PHE A N 1
ATOM 805 C CA . PHE A 1 105 ? 1.396 -6.465 -2.059 1.00 98.69 105 PHE A CA 1
ATOM 806 C C . PHE A 1 105 ? 1.603 -7.557 -3.109 1.00 98.69 105 PHE A C 1
ATOM 808 O O . PHE A 1 105 ? 2.687 -7.666 -3.680 1.00 98.69 105 PHE A O 1
ATOM 815 N N . ALA A 1 106 ? 0.555 -8.312 -3.454 1.00 98.12 106 ALA A N 1
ATOM 816 C CA . ALA A 1 106 ? 0.643 -9.308 -4.517 1.00 98.12 106 ALA A CA 1
ATOM 817 C C . ALA A 1 106 ? 0.936 -8.682 -5.891 1.00 98.12 106 ALA A C 1
ATOM 819 O O . ALA A 1 106 ? 1.540 -9.338 -6.739 1.00 98.12 106 ALA A O 1
ATOM 820 N N . GLN A 1 107 ? 0.481 -7.455 -6.158 1.00 98.19 107 GLN A N 1
ATOM 821 C CA . GLN A 1 107 ? 0.800 -6.721 -7.384 1.00 98.19 107 GLN A CA 1
ATOM 822 C C . GLN A 1 107 ? 2.292 -6.387 -7.448 1.00 98.19 107 GLN A C 1
ATOM 824 O O . GLN A 1 107 ? 2.956 -6.768 -8.412 1.00 98.19 107 GLN A O 1
ATOM 829 N N . GLU A 1 108 ? 2.832 -5.761 -6.407 1.00 98.25 108 GLU A N 1
ATOM 830 C CA . GLU A 1 108 ? 4.254 -5.407 -6.351 1.00 98.25 108 GLU A CA 1
ATOM 831 C C . GLU A 1 108 ? 5.159 -6.645 -6.382 1.00 98.25 108 GLU A C 1
ATOM 833 O O . GLU A 1 108 ? 6.152 -6.672 -7.108 1.00 98.25 108 GLU A O 1
ATOM 838 N N . GLU A 1 109 ? 4.786 -7.721 -5.687 1.00 97.12 109 GLU A N 1
ATOM 839 C CA . GLU A 1 109 ? 5.521 -8.990 -5.714 1.00 97.12 109 GLU A CA 1
ATOM 840 C C . GLU A 1 109 ? 5.553 -9.634 -7.103 1.00 97.12 109 GLU A C 1
ATOM 842 O O . GLU A 1 109 ? 6.595 -10.149 -7.522 1.00 97.12 109 GLU A O 1
ATOM 847 N N . ARG A 1 110 ? 4.451 -9.566 -7.865 1.00 96.31 110 ARG A N 1
ATOM 848 C CA . ARG A 1 110 ? 4.455 -10.010 -9.268 1.00 96.31 110 ARG A CA 1
ATOM 849 C C . ARG A 1 110 ? 5.428 -9.188 -10.102 1.00 96.31 110 ARG A C 1
ATOM 851 O O . ARG A 1 110 ? 6.148 -9.767 -10.915 1.00 96.31 110 ARG A O 1
ATOM 858 N N . TRP A 1 111 ? 5.479 -7.874 -9.903 1.00 96.38 111 TRP A N 1
ATOM 859 C CA . TRP A 1 111 ? 6.404 -6.999 -10.626 1.00 96.38 111 TRP A CA 1
ATOM 860 C C . TRP A 1 111 ? 7.863 -7.263 -10.247 1.00 96.38 111 TRP A C 1
ATOM 862 O O . TRP A 1 111 ? 8.721 -7.340 -11.129 1.00 96.38 111 TRP A O 1
ATOM 872 N N . MET A 1 112 ? 8.144 -7.487 -8.963 1.00 94.94 112 MET A N 1
ATOM 873 C CA . MET A 1 112 ? 9.461 -7.903 -8.475 1.00 94.94 112 MET A CA 1
ATOM 874 C C . MET A 1 112 ? 9.930 -9.181 -9.180 1.00 94.94 112 MET A C 1
ATOM 876 O O . MET A 1 112 ? 10.998 -9.197 -9.798 1.00 94.94 112 MET A O 1
ATOM 880 N N . LEU A 1 113 ? 9.110 -10.235 -9.167 1.00 92.50 113 LEU A N 1
ATOM 881 C CA . LEU A 1 113 ? 9.432 -11.501 -9.835 1.00 92.50 113 LEU A CA 1
ATOM 882 C C . LEU A 1 113 ? 9.598 -11.330 -11.350 1.00 92.50 113 LEU A C 1
ATOM 884 O O . LEU A 1 113 ? 10.552 -11.850 -11.932 1.00 92.50 113 LEU A O 1
ATOM 888 N N . ALA A 1 114 ? 8.697 -10.580 -11.992 1.00 91.00 114 ALA A N 1
ATOM 889 C CA . ALA A 1 114 ? 8.727 -10.342 -13.433 1.00 91.00 114 ALA A CA 1
ATOM 890 C C . ALA A 1 114 ? 9.973 -9.571 -13.888 1.00 91.00 114 ALA A C 1
ATOM 892 O O . ALA A 1 114 ? 10.365 -9.687 -15.046 1.00 91.00 114 ALA A O 1
ATOM 893 N N . THR A 1 115 ? 10.599 -8.805 -12.993 1.00 90.38 115 THR A N 1
ATOM 894 C CA . THR A 1 115 ? 11.761 -7.959 -13.295 1.00 90.38 115 THR A CA 1
ATOM 895 C C . THR A 1 115 ? 13.065 -8.452 -12.661 1.00 90.38 115 THR A C 1
ATOM 897 O O . THR A 1 115 ? 14.069 -7.739 -12.701 1.00 90.38 115 THR A O 1
ATOM 900 N N . GLY A 1 116 ? 13.080 -9.689 -12.149 1.00 87.75 116 GLY A N 1
ATOM 901 C CA . GLY A 1 116 ? 14.301 -10.419 -11.795 1.00 87.75 116 GLY A CA 1
ATOM 902 C C . GLY A 1 116 ? 14.658 -10.471 -10.309 1.00 87.75 116 GLY A C 1
ATOM 903 O O . GLY A 1 116 ? 15.742 -10.953 -9.988 1.00 87.75 116 GLY A O 1
ATOM 904 N N . PHE A 1 117 ? 13.787 -10.020 -9.401 1.00 88.81 117 PHE A N 1
ATOM 905 C CA . PHE A 1 117 ? 13.991 -10.206 -7.959 1.00 88.81 117 PHE A CA 1
ATOM 906 C C . PHE A 1 117 ? 13.863 -11.687 -7.587 1.00 88.81 117 PHE A C 1
ATOM 908 O O . PHE A 1 117 ? 13.134 -12.450 -8.228 1.00 88.81 117 PHE A O 1
ATOM 915 N N . SER A 1 118 ? 14.548 -12.105 -6.519 1.00 86.88 118 SER A N 1
ATOM 916 C CA . SER A 1 118 ? 14.370 -13.453 -5.981 1.00 86.88 118 SER A CA 1
ATOM 917 C C . SER A 1 118 ? 13.012 -13.596 -5.283 1.00 86.88 118 SER A C 1
ATOM 919 O O . SER A 1 118 ? 12.422 -12.620 -4.818 1.00 86.88 118 SER A O 1
ATOM 921 N N . ALA A 1 119 ? 12.501 -14.827 -5.204 1.00 80.69 119 ALA A N 1
ATOM 922 C CA . ALA A 1 119 ? 11.233 -15.109 -4.526 1.00 80.69 119 ALA A CA 1
ATOM 923 C C . ALA A 1 119 ? 11.302 -14.909 -3.000 1.00 80.69 119 ALA A C 1
ATOM 925 O O . ALA A 1 119 ? 10.275 -14.718 -2.363 1.00 80.69 119 ALA A O 1
ATOM 926 N N . ASP A 1 120 ? 12.506 -14.945 -2.433 1.00 83.56 120 ASP A N 1
ATOM 927 C CA . ASP A 1 120 ? 12.837 -14.736 -1.022 1.00 83.56 120 ASP A CA 1
ATOM 928 C C . ASP A 1 120 ? 13.450 -13.346 -0.772 1.00 83.56 120 ASP A C 1
ATOM 930 O O . ASP A 1 120 ? 14.305 -13.169 0.092 1.00 83.56 120 ASP A O 1
ATOM 934 N N . ASN A 1 121 ? 13.066 -12.345 -1.570 1.00 87.94 121 ASN A N 1
ATOM 935 C CA . ASN A 1 121 ? 13.560 -10.988 -1.375 1.00 87.94 121 ASN A CA 1
ATOM 936 C C . ASN A 1 121 ? 12.966 -10.354 -0.099 1.00 87.94 121 ASN A C 1
ATOM 938 O O . ASN A 1 121 ? 11.818 -10.597 0.274 1.00 87.94 121 ASN A O 1
ATOM 942 N N . CYS A 1 122 ? 13.735 -9.471 0.536 1.00 89.88 122 CYS A N 1
ATOM 943 C CA . CYS A 1 122 ? 13.362 -8.825 1.798 1.00 89.88 122 CYS A CA 1
ATOM 944 C C . CYS A 1 122 ? 12.085 -7.962 1.726 1.00 89.88 122 CYS A C 1
ATOM 946 O O . CYS A 1 122 ? 11.451 -7.721 2.749 1.00 89.88 122 CYS A O 1
ATOM 948 N N . HIS A 1 123 ? 11.712 -7.461 0.542 1.00 94.75 123 HIS A N 1
ATOM 949 C CA . HIS A 1 123 ? 10.508 -6.641 0.349 1.00 94.75 123 HIS A CA 1
ATOM 950 C C . HIS A 1 123 ? 9.255 -7.498 0.516 1.00 94.75 123 HIS A C 1
ATOM 952 O O . HIS A 1 123 ? 8.390 -7.164 1.323 1.00 94.75 123 HIS A O 1
ATOM 958 N N . ALA A 1 124 ? 9.222 -8.667 -0.127 1.00 93.75 124 ALA A N 1
ATOM 959 C CA . ALA A 1 124 ? 8.161 -9.654 0.066 1.00 93.75 124 ALA A CA 1
ATOM 960 C C . ALA A 1 124 ? 8.095 -10.171 1.521 1.00 93.75 124 ALA A C 1
ATOM 962 O O . ALA A 1 124 ? 7.012 -10.395 2.062 1.00 93.75 124 ALA A O 1
ATOM 963 N N . GLU A 1 125 ? 9.233 -10.311 2.211 1.00 94.50 125 GLU A N 1
ATOM 964 C CA . GLU A 1 125 ? 9.250 -10.693 3.635 1.00 94.50 125 GLU A CA 1
ATOM 965 C C . GLU A 1 125 ? 8.612 -9.627 4.546 1.00 94.50 125 GLU A C 1
ATOM 967 O O . GLU A 1 125 ? 7.881 -9.957 5.491 1.00 94.50 125 GLU A O 1
ATOM 972 N N . HIS A 1 126 ? 8.846 -8.343 4.257 1.00 94.50 126 HIS A N 1
ATOM 973 C CA . HIS A 1 126 ? 8.190 -7.239 4.960 1.00 94.50 126 HIS A CA 1
ATOM 974 C C . HIS A 1 126 ? 6.674 -7.254 4.717 1.00 94.50 126 HIS A C 1
ATOM 976 O O . HIS A 1 126 ? 5.908 -7.190 5.682 1.00 94.50 126 HIS A O 1
ATOM 982 N N . HIS A 1 127 ? 6.232 -7.439 3.467 1.00 97.81 127 HIS A N 1
ATOM 983 C CA . HIS A 1 127 ? 4.812 -7.597 3.130 1.00 97.81 127 HIS A CA 1
ATOM 984 C C . HIS A 1 127 ? 4.160 -8.749 3.901 1.00 97.81 127 HIS A C 1
ATOM 986 O O . HIS A 1 127 ? 3.121 -8.568 4.544 1.00 97.81 127 HIS A O 1
ATOM 992 N N . ALA A 1 128 ? 4.795 -9.924 3.908 1.00 97.12 128 ALA A N 1
ATOM 993 C CA . ALA A 1 128 ? 4.299 -11.094 4.625 1.00 97.12 128 ALA A CA 1
ATOM 994 C C . ALA A 1 128 ? 4.139 -10.828 6.133 1.00 97.12 128 ALA A C 1
ATOM 996 O O . ALA A 1 128 ? 3.135 -11.228 6.728 1.00 97.12 128 ALA A O 1
ATOM 997 N N . THR A 1 129 ? 5.087 -10.107 6.739 1.00 96.69 129 THR A N 1
ATOM 998 C CA . THR A 1 129 ? 5.049 -9.742 8.165 1.00 96.69 129 THR A CA 1
ATOM 999 C C . THR A 1 129 ? 3.874 -8.813 8.491 1.00 96.69 129 THR A C 1
ATOM 1001 O O . THR A 1 129 ? 3.178 -9.017 9.494 1.00 96.69 129 THR A O 1
ATOM 1004 N N . ILE A 1 130 ? 3.615 -7.814 7.641 1.00 97.88 130 ILE A N 1
ATOM 1005 C CA . ILE A 1 130 ? 2.475 -6.902 7.807 1.00 97.88 130 ILE A CA 1
ATOM 1006 C C . ILE A 1 130 ? 1.152 -7.659 7.649 1.00 97.88 130 ILE A C 1
ATOM 1008 O O . ILE A 1 130 ? 0.288 -7.555 8.521 1.00 97.88 130 ILE A O 1
ATOM 1012 N N . LEU A 1 131 ? 1.007 -8.487 6.609 1.00 98.38 131 LEU A N 1
ATOM 1013 C CA . LEU A 1 131 ? -0.218 -9.264 6.379 1.00 98.38 131 LEU A CA 1
ATOM 1014 C C . LEU A 1 131 ? -0.513 -10.259 7.502 1.00 98.38 131 LEU A C 1
ATOM 1016 O O . LEU A 1 131 ? -1.672 -10.420 7.886 1.00 98.38 131 LEU A O 1
ATOM 1020 N N . GLU A 1 132 ? 0.509 -10.919 8.047 1.00 98.00 132 GLU A N 1
ATOM 1021 C CA . GLU A 1 132 ? 0.326 -11.815 9.190 1.00 98.00 132 GLU A CA 1
ATOM 1022 C C . GLU A 1 132 ? -0.172 -11.050 10.419 1.00 98.00 132 GLU A C 1
ATOM 1024 O O . GLU A 1 132 ? -1.151 -11.448 11.054 1.00 98.00 132 GLU A O 1
ATOM 1029 N N . THR A 1 133 ? 0.432 -9.892 10.698 1.00 97.50 133 THR A N 1
ATOM 1030 C CA . THR A 1 133 ? -0.004 -9.014 11.791 1.00 97.50 133 THR A CA 1
ATOM 1031 C C . THR A 1 133 ? -1.460 -8.585 11.601 1.00 97.50 133 THR A C 1
ATOM 1033 O O . THR A 1 133 ? -2.253 -8.659 12.541 1.00 97.50 133 THR A O 1
ATOM 1036 N N . MET A 1 134 ? -1.853 -8.212 10.382 1.00 98.12 134 MET A N 1
ATOM 1037 C CA . MET A 1 134 ? -3.228 -7.804 10.091 1.00 98.12 134 MET A CA 1
ATOM 1038 C C . MET A 1 134 ? -4.248 -8.938 10.292 1.00 98.12 134 MET A C 1
ATOM 1040 O O . MET A 1 134 ? -5.331 -8.727 10.840 1.00 98.12 134 MET A O 1
ATOM 1044 N N . ARG A 1 135 ? -3.905 -10.176 9.921 1.00 97.44 135 ARG A N 1
ATOM 1045 C CA . ARG A 1 135 ? -4.777 -11.344 10.159 1.00 97.44 135 ARG A CA 1
ATOM 1046 C C . ARG A 1 135 ? -4.968 -11.621 11.650 1.00 97.44 135 ARG A C 1
ATOM 1048 O O . ARG A 1 135 ? -6.076 -11.934 12.086 1.00 97.44 135 ARG A O 1
ATOM 1055 N N . VAL A 1 136 ? -3.906 -11.466 12.439 1.00 96.88 136 VAL A N 1
ATOM 1056 C CA . VAL A 1 136 ? -3.962 -11.589 13.903 1.00 96.88 136 VAL A CA 1
ATOM 1057 C C . VAL A 1 136 ? -4.864 -10.505 14.512 1.00 96.88 136 VAL A C 1
ATOM 1059 O O . VAL A 1 136 ? -5.680 -10.807 15.385 1.00 96.88 136 VAL A O 1
ATOM 1062 N N . VAL A 1 137 ? -4.792 -9.267 14.014 1.00 97.06 137 VAL A N 1
ATOM 1063 C CA . VAL A 1 137 ? -5.659 -8.151 14.440 1.00 97.06 137 VAL A CA 1
ATOM 1064 C C . VAL A 1 137 ? -7.141 -8.462 14.210 1.00 97.06 137 VAL A C 1
ATOM 1066 O O . VAL A 1 137 ? -7.945 -8.253 15.120 1.00 97.06 137 VAL A O 1
ATOM 1069 N N . GLU A 1 138 ? -7.513 -9.021 13.051 1.00 94.12 138 GLU A N 1
ATOM 1070 C CA . GLU A 1 138 ? -8.902 -9.430 12.785 1.00 94.12 138 GLU A CA 1
ATOM 1071 C C . GLU A 1 138 ? -9.405 -10.443 13.828 1.00 94.12 138 GLU A C 1
ATOM 1073 O O . GLU A 1 138 ? -10.499 -10.286 14.381 1.00 94.12 138 GLU A O 1
ATOM 1078 N N . ALA A 1 139 ? -8.596 -11.465 14.129 1.00 93.69 139 ALA A N 1
ATOM 1079 C CA . ALA A 1 139 ? -8.952 -12.500 15.096 1.00 93.69 139 ALA A CA 1
ATOM 1080 C C . ALA A 1 139 ? -9.156 -11.925 16.511 1.00 93.69 139 ALA A C 1
ATOM 1082 O O . ALA A 1 139 ? -10.142 -12.249 17.175 1.00 93.69 139 ALA A O 1
ATOM 1083 N N . HIS A 1 140 ? -8.274 -11.028 16.958 1.00 94.62 140 HIS A N 1
ATOM 1084 C CA . HIS A 1 140 ? -8.379 -10.388 18.275 1.00 94.62 140 HIS A CA 1
ATOM 1085 C C . HIS A 1 140 ? -9.553 -9.414 18.392 1.00 94.62 140 HIS A C 1
ATOM 1087 O O . HIS A 1 140 ? -10.179 -9.336 19.454 1.00 94.62 140 HIS A O 1
ATOM 1093 N N . TYR A 1 141 ? -9.885 -8.707 17.310 1.00 95.31 141 TYR A N 1
ATOM 1094 C CA . TYR A 1 141 ? -11.051 -7.830 17.282 1.00 95.31 141 TYR A CA 1
ATOM 1095 C C . TYR A 1 141 ? -12.356 -8.606 17.495 1.00 95.31 141 TYR A C 1
ATOM 1097 O O . TYR A 1 141 ? -13.284 -8.131 18.161 1.00 95.31 141 TYR A O 1
ATOM 1105 N N . LEU A 1 142 ? -12.454 -9.803 16.912 1.00 92.56 142 LEU A N 1
ATOM 1106 C CA . LEU A 1 142 ? -13.620 -10.675 17.053 1.00 92.56 142 LEU A CA 1
ATOM 1107 C C . LEU A 1 142 ? -13.754 -11.270 18.458 1.00 92.56 142 LEU A C 1
ATOM 1109 O O . LEU A 1 142 ? -14.877 -11.509 18.896 1.00 92.56 142 LEU A O 1
ATOM 1113 N N . ASP A 1 143 ? -12.634 -11.482 19.146 1.00 92.50 143 ASP A N 1
ATOM 1114 C CA . ASP A 1 143 ? -12.586 -12.103 20.467 1.00 92.50 143 ASP A CA 1
ATOM 1115 C C . ASP A 1 143 ? -12.858 -11.096 21.596 1.00 92.50 143 ASP A C 1
ATOM 1117 O O . ASP A 1 143 ? -13.892 -11.164 22.264 1.00 92.50 143 ASP A O 1
ATOM 1121 N N . THR A 1 144 ? -11.937 -10.151 21.822 1.00 89.62 144 THR A N 1
ATOM 1122 C CA . THR A 1 144 ? -11.910 -9.397 23.089 1.00 89.62 144 THR A CA 1
ATOM 1123 C C . THR A 1 144 ? -11.496 -7.925 23.000 1.00 89.62 144 THR A C 1
ATOM 1125 O O . THR A 1 144 ? -11.755 -7.201 23.963 1.00 89.62 144 THR A O 1
ATOM 1128 N N . ASP A 1 145 ? -10.908 -7.440 21.897 1.00 93.00 145 ASP A N 1
ATOM 1129 C CA . ASP A 1 145 ? -10.348 -6.075 21.834 1.00 93.00 145 ASP A CA 1
ATOM 1130 C C . ASP A 1 145 ? -10.860 -5.258 20.637 1.00 93.00 145 ASP A C 1
ATOM 1132 O O . ASP A 1 145 ? -10.359 -5.382 19.524 1.00 93.00 145 ASP A O 1
ATOM 1136 N N . LYS A 1 146 ? -11.835 -4.368 20.864 1.00 91.38 146 LYS A N 1
ATOM 1137 C CA . LYS A 1 146 ? -12.389 -3.498 19.807 1.00 91.38 146 LYS A CA 1
ATOM 1138 C C . LYS A 1 146 ? -11.465 -2.359 19.374 1.00 91.38 146 LYS A C 1
ATOM 1140 O O . LYS A 1 146 ? -11.636 -1.842 18.279 1.00 91.38 146 LYS A O 1
ATOM 1145 N N . GLN A 1 147 ? -10.444 -2.034 20.163 1.00 95.50 147 GLN A N 1
ATOM 1146 C CA . GLN A 1 147 ? -9.493 -0.963 19.848 1.00 95.50 147 GLN A CA 1
ATOM 1147 C C . GLN A 1 147 ? -8.333 -1.430 18.968 1.00 95.50 147 GLN A C 1
ATOM 1149 O O . GLN A 1 147 ? -7.573 -0.606 18.459 1.00 95.50 147 GLN A O 1
ATOM 1154 N N . ILE A 1 148 ? -8.142 -2.743 18.808 1.00 97.44 148 ILE A N 1
ATOM 1155 C CA . ILE A 1 148 ? -6.949 -3.278 18.147 1.00 97.44 148 ILE A CA 1
ATOM 1156 C C . ILE A 1 148 ? -6.848 -2.872 16.669 1.00 97.44 148 ILE A C 1
ATOM 1158 O O . ILE A 1 148 ? -5.741 -2.674 16.175 1.00 97.44 148 ILE A O 1
ATOM 1162 N N . ILE A 1 149 ? -7.980 -2.670 15.984 1.00 98.12 149 ILE A N 1
ATOM 1163 C CA . ILE A 1 149 ? -7.998 -2.175 14.601 1.00 98.12 149 ILE A CA 1
ATOM 1164 C C . ILE A 1 149 ? -7.527 -0.714 14.537 1.00 98.12 149 ILE A C 1
ATOM 1166 O O . ILE A 1 149 ? -6.672 -0.406 13.709 1.00 98.12 149 ILE A O 1
ATOM 1170 N N . THR A 1 150 ? -7.998 0.163 15.432 1.00 97.44 150 THR A N 1
ATOM 1171 C CA . THR A 1 150 ? -7.489 1.543 15.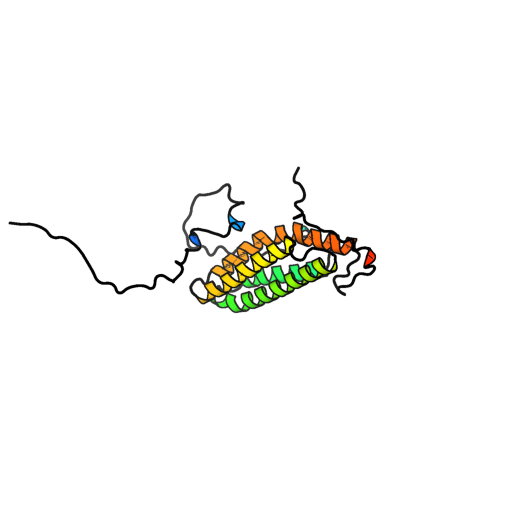546 1.00 97.44 150 THR A CA 1
ATOM 1172 C C . THR A 1 150 ? -5.976 1.556 15.762 1.00 97.44 150 THR A C 1
ATOM 1174 O O . THR A 1 150 ? -5.260 2.222 15.020 1.00 97.44 150 THR A O 1
ATOM 1177 N N . ARG A 1 151 ? -5.463 0.747 16.701 1.00 96.81 151 ARG A N 1
ATOM 1178 C CA . ARG A 1 151 ? -4.012 0.663 16.963 1.00 96.81 151 ARG A CA 1
ATOM 1179 C C . ARG A 1 151 ? -3.227 0.146 15.756 1.00 96.81 151 ARG A C 1
ATOM 1181 O O . ARG A 1 151 ? -2.111 0.595 15.515 1.00 96.81 151 ARG A O 1
ATOM 1188 N N . MET A 1 152 ? -3.798 -0.785 14.988 1.00 97.81 152 MET A N 1
ATOM 1189 C CA . MET A 1 152 ? -3.196 -1.239 13.732 1.00 97.81 152 MET A CA 1
ATOM 1190 C C . MET A 1 152 ? -3.138 -0.104 12.704 1.00 97.81 152 MET A C 1
ATOM 1192 O O . MET A 1 152 ? -2.100 0.097 12.084 1.00 97.81 152 MET A O 1
ATOM 1196 N N . ALA A 1 153 ? -4.225 0.651 12.531 1.00 97.75 153 ALA A N 1
ATOM 1197 C CA . ALA A 1 153 ? -4.265 1.783 11.608 1.00 97.75 153 ALA A CA 1
ATOM 1198 C C . ALA A 1 153 ? -3.237 2.868 11.982 1.00 97.75 153 ALA A C 1
ATOM 1200 O O . ALA A 1 153 ? -2.548 3.387 11.107 1.00 97.75 153 ALA A O 1
ATOM 1201 N N . GLU A 1 154 ? -3.069 3.154 13.274 1.00 96.06 154 GLU A N 1
ATOM 1202 C CA . GLU A 1 154 ? -2.039 4.069 13.786 1.00 96.06 154 GLU A CA 1
ATOM 1203 C C . GLU A 1 154 ? -0.620 3.565 13.496 1.00 96.06 154 GLU A C 1
ATOM 1205 O O . GLU A 1 154 ? 0.207 4.316 12.984 1.00 96.06 154 GLU A O 1
ATOM 1210 N N . ALA A 1 155 ? -0.348 2.278 13.728 1.00 96.25 155 ALA A N 1
ATOM 1211 C CA . ALA A 1 155 ? 0.948 1.684 13.401 1.00 96.25 155 ALA A CA 1
ATOM 1212 C C . ALA A 1 155 ? 1.263 1.753 11.893 1.00 96.25 155 ALA A C 1
ATOM 1214 O O . ALA A 1 155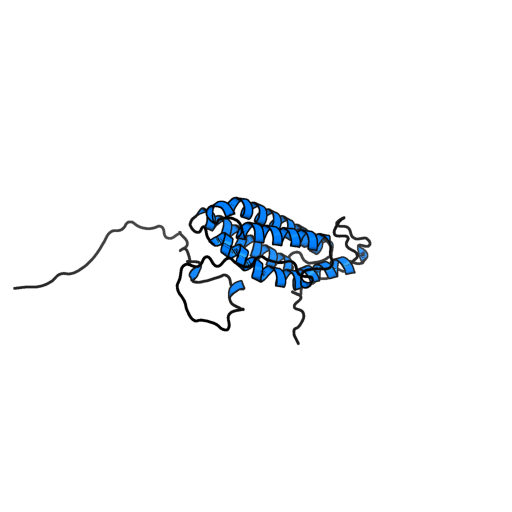 ? 2.416 1.936 11.501 1.00 96.25 155 ALA A O 1
ATOM 1215 N N . LEU A 1 156 ? 0.245 1.647 11.033 1.00 97.44 156 LEU A N 1
ATOM 1216 C CA . LEU A 1 156 ? 0.409 1.784 9.584 1.00 97.44 156 LEU A CA 1
ATOM 1217 C C . LEU A 1 156 ? 0.695 3.227 9.153 1.00 97.44 156 LEU A C 1
ATOM 1219 O O . LEU A 1 156 ? 1.442 3.413 8.197 1.00 97.44 156 LEU A O 1
ATOM 1223 N N . ILE A 1 157 ? 0.174 4.236 9.862 1.00 95.56 157 ILE A N 1
ATOM 1224 C CA . ILE A 1 157 ? 0.549 5.648 9.648 1.00 95.56 157 ILE A CA 1
ATOM 1225 C C . ILE A 1 157 ? 2.044 5.863 9.884 1.00 95.56 157 ILE A C 1
ATOM 1227 O O . ILE A 1 157 ? 2.676 6.620 9.148 1.00 95.56 157 ILE A O 1
ATOM 1231 N N . GLU A 1 158 ? 2.617 5.197 10.884 1.00 93.50 158 GLU A N 1
ATOM 1232 C CA . GLU A 1 158 ? 4.044 5.308 11.191 1.00 93.50 158 GLU A CA 1
ATOM 1233 C C . GLU A 1 158 ? 4.917 4.518 10.203 1.00 93.50 158 GLU A C 1
ATOM 1235 O O . GLU A 1 158 ? 5.967 5.001 9.778 1.00 93.50 158 GLU A O 1
ATOM 1240 N N . TRP A 1 159 ? 4.488 3.313 9.817 1.00 95.88 159 TRP A N 1
ATOM 1241 C CA . TRP A 1 159 ? 5.261 2.418 8.950 1.00 95.88 159 TRP A CA 1
ATOM 1242 C C . TRP A 1 159 ? 5.249 2.834 7.473 1.00 95.88 159 TRP A C 1
ATOM 1244 O O . TRP A 1 159 ? 6.305 2.870 6.833 1.00 95.88 159 TRP A O 1
ATOM 1254 N N . PHE A 1 160 ? 4.070 3.151 6.930 1.00 97.44 160 PHE A N 1
ATOM 1255 C CA . PHE A 1 160 ? 3.855 3.260 5.486 1.00 97.44 160 PHE A CA 1
ATOM 1256 C C . PHE A 1 160 ? 4.754 4.301 4.797 1.00 97.44 160 PHE A C 1
ATOM 1258 O O . PHE A 1 160 ? 5.384 3.946 3.802 1.00 97.44 160 PHE A O 1
ATOM 1265 N N . PRO A 1 161 ? 4.932 5.537 5.316 1.00 95.31 161 PRO A N 1
ATOM 1266 C CA . PRO A 1 161 ? 5.792 6.524 4.661 1.00 95.31 161 PRO A CA 1
ATOM 1267 C C . PRO A 1 161 ? 7.247 6.070 4.512 1.00 95.31 161 PRO A C 1
ATOM 1269 O O . PRO A 1 161 ? 7.892 6.368 3.508 1.00 95.31 161 PRO A O 1
ATOM 1272 N N . GLY A 1 162 ? 7.772 5.349 5.509 1.00 94.81 162 GLY A N 1
ATOM 1273 C CA . GLY A 1 162 ? 9.133 4.820 5.471 1.00 94.81 162 GLY A CA 1
ATOM 1274 C C . GLY A 1 162 ? 9.280 3.683 4.463 1.00 94.81 162 GLY A C 1
ATOM 1275 O O . GLY A 1 162 ? 10.268 3.640 3.729 1.00 94.81 162 GLY A O 1
ATOM 1276 N N . HIS A 1 163 ? 8.290 2.792 4.399 1.00 96.31 163 HIS A N 1
ATOM 1277 C CA . HIS A 1 163 ? 8.243 1.698 3.427 1.00 96.31 163 HIS A CA 1
ATOM 1278 C C . HIS A 1 163 ? 8.146 2.228 1.989 1.00 96.31 163 HIS A C 1
ATOM 1280 O O . HIS A 1 163 ? 9.019 1.925 1.172 1.00 96.31 163 HIS A O 1
ATOM 1286 N N . ALA A 1 164 ? 7.194 3.131 1.730 1.00 96.62 164 ALA A N 1
ATOM 1287 C CA . ALA A 1 164 ? 6.975 3.740 0.420 1.00 96.62 164 ALA A CA 1
ATOM 1288 C C . ALA A 1 164 ? 8.213 4.496 -0.095 1.00 96.62 164 ALA A C 1
ATOM 1290 O O . ALA A 1 164 ? 8.658 4.304 -1.226 1.00 96.62 164 ALA A O 1
ATOM 1291 N N . ALA A 1 165 ? 8.841 5.314 0.759 1.00 93.88 165 ALA A N 1
ATOM 1292 C CA . ALA A 1 165 ? 10.009 6.113 0.383 1.00 93.88 165 ALA A CA 1
ATOM 1293 C C . ALA A 1 165 ? 11.313 5.304 0.232 1.00 93.88 165 ALA A C 1
ATOM 1295 O O . ALA A 1 165 ? 12.321 5.859 -0.213 1.00 93.88 165 ALA A O 1
ATOM 1296 N N . SER A 1 166 ? 11.330 4.024 0.622 1.00 94.06 166 SER A N 1
ATOM 1297 C CA . SER A 1 166 ? 12.518 3.169 0.542 1.00 94.06 166 SER A CA 1
ATOM 1298 C C . SER A 1 166 ? 12.324 2.002 -0.423 1.00 94.06 166 SER A C 1
ATOM 1300 O O . SER A 1 166 ? 12.887 2.016 -1.518 1.00 94.06 166 SER A O 1
ATOM 1302 N N . MET A 1 167 ? 11.545 0.999 -0.033 1.00 96.44 167 MET A N 1
ATOM 1303 C CA . MET A 1 167 ? 11.409 -0.257 -0.766 1.00 96.44 167 MET A CA 1
ATOM 1304 C C . MET A 1 167 ? 10.578 -0.054 -2.035 1.00 96.44 167 MET A C 1
ATOM 1306 O O . MET A 1 167 ? 11.039 -0.407 -3.122 1.00 96.44 167 MET A O 1
ATOM 1310 N N . ASP A 1 168 ? 9.431 0.619 -1.929 1.00 97.94 168 ASP A N 1
ATOM 1311 C CA . ASP A 1 168 ? 8.530 0.827 -3.071 1.00 97.94 168 ASP A CA 1
ATOM 1312 C C . ASP A 1 168 ? 9.130 1.809 -4.084 1.00 97.94 168 ASP A C 1
ATOM 1314 O O . ASP A 1 168 ? 9.178 1.521 -5.279 1.00 97.94 168 ASP A O 1
ATOM 1318 N N . ALA A 1 169 ? 9.711 2.922 -3.620 1.00 96.12 169 ALA A N 1
ATOM 1319 C CA . ALA A 1 169 ? 10.469 3.833 -4.479 1.00 96.12 169 ALA A CA 1
ATOM 1320 C C . ALA A 1 169 ? 11.654 3.130 -5.175 1.00 96.12 169 ALA A C 1
ATOM 1322 O O . ALA A 1 169 ? 11.954 3.408 -6.341 1.00 96.12 169 ALA A O 1
ATOM 1323 N N . GLY A 1 170 ? 12.318 2.194 -4.486 1.00 95.44 170 GLY A N 1
ATOM 1324 C CA . GLY A 1 170 ? 13.364 1.348 -5.062 1.00 95.44 170 GLY A CA 1
ATOM 1325 C C . GLY A 1 170 ? 12.837 0.435 -6.172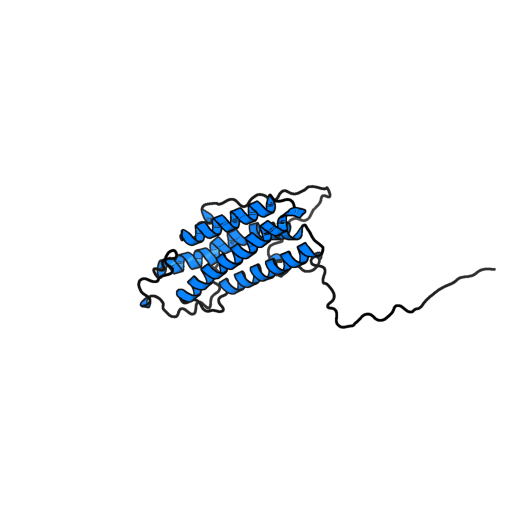 1.00 95.44 170 GLY A C 1
ATOM 1326 O O . GLY A 1 170 ? 13.448 0.356 -7.243 1.00 95.44 170 GLY A O 1
ATOM 1327 N N . LEU A 1 171 ? 11.683 -0.201 -5.951 1.00 96.69 171 LEU A N 1
ATOM 1328 C CA . LEU A 1 171 ? 10.996 -1.001 -6.962 1.00 96.69 171 LEU A CA 1
ATOM 1329 C C . LEU A 1 171 ? 10.594 -0.139 -8.164 1.00 96.69 171 LEU A C 1
ATOM 1331 O O . LEU A 1 171 ? 10.969 -0.469 -9.286 1.00 96.69 171 LEU A O 1
ATOM 1335 N N . ALA A 1 172 ? 9.922 0.995 -7.956 1.00 97.81 172 ALA A N 1
ATOM 1336 C CA . ALA A 1 172 ? 9.503 1.902 -9.028 1.00 97.81 172 ALA A CA 1
ATOM 1337 C C . ALA A 1 172 ? 10.688 2.380 -9.888 1.00 97.81 172 ALA A C 1
ATOM 1339 O O . ALA A 1 172 ? 10.630 2.368 -11.125 1.00 97.81 172 ALA A O 1
ATOM 1340 N N . ALA A 1 173 ? 11.810 2.736 -9.253 1.00 96.06 173 ALA A N 1
ATOM 1341 C CA . ALA A 1 173 ? 13.037 3.095 -9.958 1.00 96.06 173 ALA A CA 1
ATOM 1342 C C . ALA A 1 173 ? 13.583 1.930 -10.803 1.00 96.06 173 ALA A C 1
ATOM 1344 O O . ALA A 1 173 ? 14.010 2.145 -11.945 1.00 96.06 173 ALA A O 1
ATOM 1345 N N . HIS A 1 174 ? 13.537 0.701 -10.279 1.00 94.31 174 HIS A N 1
ATOM 1346 C CA . HIS A 1 174 ? 13.931 -0.499 -11.017 1.00 94.31 174 HIS A CA 1
ATOM 1347 C C . HIS A 1 174 ? 13.021 -0.756 -12.219 1.00 94.31 174 HIS A C 1
ATOM 1349 O O . HIS A 1 174 ? 13.545 -0.890 -13.327 1.00 94.31 174 HIS A O 1
ATOM 1355 N N . LEU A 1 175 ? 11.693 -0.737 -12.036 1.00 95.19 175 LEU A N 1
ATOM 1356 C CA . LEU A 1 175 ? 10.703 -0.919 -13.109 1.00 95.19 175 LEU A CA 1
ATOM 1357 C C . LEU A 1 175 ? 10.979 0.037 -14.273 1.00 95.19 175 LEU A C 1
ATOM 1359 O O . LEU A 1 175 ? 11.097 -0.383 -15.426 1.00 95.19 175 LEU A O 1
ATOM 1363 N N . LYS A 1 176 ? 11.209 1.315 -13.959 1.00 94.94 176 LYS A N 1
ATOM 1364 C CA . LYS A 1 176 ? 11.579 2.332 -14.947 1.00 94.94 176 LYS A CA 1
ATOM 1365 C C . LYS A 1 176 ? 12.902 2.027 -15.653 1.00 94.94 176 LYS A C 1
ATOM 1367 O O . LYS A 1 176 ? 13.017 2.267 -16.853 1.00 94.94 176 LYS A O 1
ATOM 1372 N N . SER A 1 177 ? 13.903 1.520 -14.933 1.00 92.88 177 SER A N 1
ATOM 1373 C CA . SER A 1 177 ? 15.231 1.229 -15.492 1.00 92.88 177 SER A CA 1
ATOM 1374 C C . SER A 1 177 ? 15.227 0.078 -16.503 1.00 92.88 177 SER A C 1
ATOM 1376 O O . SER A 1 177 ? 15.971 0.128 -17.483 1.00 92.88 177 SER A O 1
ATOM 1378 N N . VAL A 1 178 ? 14.359 -0.919 -16.298 1.00 91.94 178 VAL A N 1
ATOM 1379 C CA . VAL A 1 178 ? 14.205 -2.077 -17.195 1.00 91.94 178 VAL A CA 1
ATOM 1380 C C . VAL A 1 178 ? 13.107 -1.877 -18.245 1.00 91.94 178 VAL A C 1
ATOM 1382 O O . VAL A 1 178 ? 12.889 -2.751 -19.080 1.00 91.94 178 VAL A O 1
ATOM 1385 N N . GLY A 1 179 ? 12.419 -0.730 -18.223 1.00 93.56 179 GLY A N 1
ATOM 1386 C CA . GLY A 1 179 ? 11.322 -0.431 -19.143 1.00 93.56 179 GLY A CA 1
ATOM 1387 C C . GLY A 1 179 ? 10.092 -1.314 -18.923 1.00 93.56 179 GLY A C 1
ATOM 1388 O O . GLY A 1 179 ? 9.445 -1.700 -19.897 1.00 93.56 179 GLY A O 1
ATOM 1389 N N . PHE A 1 180 ? 9.803 -1.664 -17.666 1.00 94.31 180 PHE A N 1
ATOM 1390 C CA . PHE A 1 180 ? 8.562 -2.331 -17.277 1.00 94.31 180 PHE A CA 1
ATOM 1391 C C . PHE A 1 180 ? 7.409 -1.327 -17.307 1.00 94.31 180 PHE A C 1
ATOM 1393 O O . PHE A 1 180 ? 7.502 -0.251 -16.718 1.00 94.31 180 PHE A O 1
ATOM 1400 N N . ASP A 1 181 ? 6.324 -1.681 -17.985 1.00 95.19 181 ASP A N 1
ATOM 1401 C CA . ASP A 1 181 ? 5.071 -0.933 -17.970 1.00 95.19 181 ASP A CA 1
ATOM 1402 C C . ASP A 1 181 ? 4.141 -1.550 -16.919 1.00 95.19 181 ASP A C 1
ATOM 1404 O O . ASP A 1 181 ? 3.615 -2.645 -17.114 1.00 95.19 181 ASP A O 1
ATOM 1408 N N . SER A 1 182 ? 3.941 -0.846 -15.804 1.00 95.19 182 SER A N 1
ATOM 1409 C CA . SER A 1 182 ? 3.096 -1.271 -14.680 1.00 95.19 182 SER A CA 1
ATOM 1410 C C . SER A 1 182 ? 1.600 -1.305 -14.997 1.00 95.19 182 SER A C 1
ATOM 1412 O O . SER A 1 182 ? 0.845 -1.980 -14.297 1.00 95.19 182 SER A O 1
ATOM 1414 N N . VAL A 1 183 ? 1.153 -0.634 -16.064 1.00 94.06 183 VAL A N 1
ATOM 1415 C CA . VAL A 1 183 ? -0.250 -0.648 -16.502 1.00 94.06 183 VAL A CA 1
ATOM 1416 C C . VAL A 1 183 ? -0.543 -1.894 -17.329 1.00 94.06 183 VAL A C 1
ATOM 1418 O O . VAL A 1 183 ? -1.597 -2.509 -17.170 1.00 94.06 183 VAL A O 1
ATOM 1421 N N . THR A 1 184 ? 0.372 -2.265 -18.226 1.00 94.25 184 THR A N 1
ATOM 1422 C CA . THR A 1 184 ? 0.213 -3.465 -19.064 1.00 94.25 184 THR A CA 1
ATOM 1423 C C . THR A 1 184 ? 0.853 -4.717 -18.464 1.00 94.25 184 THR A C 1
ATOM 1425 O O . THR A 1 184 ? 0.617 -5.811 -18.971 1.00 94.25 184 THR A O 1
ATOM 1428 N N . GLU A 1 185 ? 1.631 -4.565 -17.389 1.00 94.12 185 GLU A N 1
ATOM 1429 C CA . GLU A 1 185 ? 2.484 -5.587 -16.772 1.00 94.12 185 GLU A CA 1
ATOM 1430 C C . GLU A 1 185 ? 3.433 -6.257 -17.789 1.00 94.12 185 GLU A C 1
ATOM 1432 O O . GLU A 1 185 ? 3.607 -7.478 -17.803 1.00 94.12 185 GLU A O 1
ATOM 1437 N N . THR A 1 186 ? 4.046 -5.461 -18.677 1.00 90.56 186 THR A N 1
ATOM 1438 C CA . THR A 1 186 ? 4.930 -5.970 -19.743 1.00 90.56 186 THR A CA 1
ATOM 1439 C C . THR A 1 186 ? 6.326 -5.355 -19.737 1.00 90.56 186 THR A C 1
ATOM 1441 O O . THR A 1 186 ? 6.536 -4.224 -19.308 1.00 90.56 186 THR A O 1
ATOM 1444 N N . LEU A 1 187 ? 7.292 -6.113 -20.264 1.00 87.94 187 LEU A N 1
ATOM 1445 C CA . LEU A 1 187 ? 8.651 -5.651 -20.546 1.00 87.94 187 LEU A CA 1
ATOM 1446 C C . LEU A 1 187 ? 8.848 -5.505 -22.046 1.00 87.94 187 LEU A C 1
ATOM 1448 O O . LEU A 1 187 ? 8.662 -6.466 -22.795 1.00 87.94 187 LEU A O 1
ATOM 1452 N N . ALA A 1 188 ? 9.278 -4.320 -22.475 1.00 79.19 188 ALA A N 1
ATOM 1453 C CA . ALA A 1 188 ? 9.562 -4.057 -23.883 1.00 79.19 188 ALA A CA 1
ATOM 1454 C C . ALA A 1 188 ? 10.755 -4.881 -24.405 1.00 79.19 188 ALA A C 1
ATOM 1456 O O . ALA A 1 188 ? 10.736 -5.337 -25.548 1.00 79.19 188 ALA A O 1
ATOM 1457 N N . ASP A 1 189 ? 11.775 -5.089 -23.567 1.00 79.69 189 ASP A N 1
ATOM 1458 C CA . ASP A 1 189 ? 12.959 -5.882 -23.898 1.00 79.69 189 ASP A CA 1
ATOM 1459 C C . ASP A 1 189 ? 13.361 -6.792 -22.721 1.00 79.69 189 ASP A C 1
ATOM 1461 O O . ASP A 1 189 ? 14.080 -6.364 -21.814 1.00 79.69 189 ASP A O 1
ATOM 1465 N N . PRO A 1 190 ? 12.938 -8.071 -22.727 1.00 77.62 190 PRO A N 1
ATOM 1466 C CA . PRO A 1 190 ? 13.297 -9.030 -21.684 1.00 77.62 190 PRO A CA 1
ATOM 1467 C C . PRO A 1 190 ? 14.805 -9.283 -21.540 1.00 77.62 190 PRO A C 1
ATOM 1469 O O . PRO A 1 190 ? 15.224 -9.814 -20.515 1.00 77.62 190 PRO A O 1
ATOM 1472 N N . SER A 1 191 ? 15.638 -8.922 -22.527 1.00 76.50 191 SER A N 1
ATOM 1473 C CA . SER A 1 191 ? 17.095 -9.090 -22.431 1.00 76.50 191 SER A CA 1
ATOM 1474 C C . SER A 1 191 ? 17.760 -8.099 -21.467 1.00 76.50 191 SER A C 1
ATOM 1476 O O . SER A 1 191 ? 18.900 -8.321 -21.051 1.00 76.50 191 SER A O 1
ATOM 1478 N N . LEU A 1 192 ? 17.042 -7.040 -21.071 1.00 74.38 192 LEU A N 1
ATOM 1479 C CA . LEU A 1 192 ? 17.471 -6.089 -20.043 1.00 74.38 192 LEU A CA 1
ATOM 1480 C C . LEU A 1 192 ? 17.382 -6.670 -18.628 1.00 74.38 192 LEU A C 1
ATOM 1482 O O . LEU A 1 192 ? 18.056 -6.172 -17.725 1.00 74.38 192 LEU A O 1
ATOM 1486 N N . ILE A 1 193 ? 16.603 -7.740 -18.436 1.00 74.06 193 ILE A N 1
ATOM 1487 C CA . ILE A 1 193 ? 16.598 -8.499 -17.189 1.00 74.06 193 ILE A CA 1
ATOM 1488 C C . ILE A 1 193 ? 17.890 -9.314 -17.149 1.00 74.06 193 ILE A C 1
ATOM 1490 O O . ILE A 1 193 ? 17.969 -10.448 -17.626 1.00 74.06 193 ILE A O 1
ATOM 1494 N N . GLN A 1 194 ? 18.944 -8.739 -16.583 1.00 63.28 194 GLN A N 1
ATOM 1495 C CA . GLN A 1 194 ? 20.032 -9.578 -16.101 1.00 63.28 194 GLN A CA 1
ATOM 1496 C C . GLN A 1 194 ? 19.504 -10.358 -14.897 1.00 63.28 194 GLN A C 1
ATOM 1498 O O . GLN A 1 194 ? 18.677 -9.837 -14.155 1.00 63.28 194 GLN A O 1
ATOM 1503 N N . ASN A 1 195 ? 19.947 -11.601 -14.694 1.00 51.41 195 ASN A N 1
ATOM 1504 C CA . ASN A 1 195 ? 19.668 -12.318 -13.449 1.00 51.41 195 ASN A CA 1
ATOM 1505 C C . ASN A 1 195 ? 20.335 -11.546 -12.304 1.00 51.41 195 ASN A C 1
ATOM 1507 O O . ASN A 1 195 ? 21.483 -11.816 -11.948 1.00 51.41 195 ASN A O 1
ATOM 1511 N N . VAL A 1 196 ? 19.650 -10.540 -11.771 1.00 49.00 196 VAL A N 1
ATOM 1512 C CA . VAL A 1 196 ? 20.129 -9.774 -10.638 1.00 49.00 196 VAL A CA 1
ATOM 1513 C C . VAL A 1 196 ? 19.691 -10.552 -9.414 1.00 49.00 196 VAL A C 1
ATOM 1515 O O . VAL A 1 196 ? 18.554 -10.462 -8.972 1.00 49.00 196 VAL A O 1
ATOM 1518 N N . THR A 1 197 ? 20.598 -11.331 -8.832 1.00 44.81 197 THR A N 1
ATOM 1519 C CA . THR A 1 197 ? 20.450 -11.726 -7.430 1.00 44.81 197 THR A CA 1
ATOM 1520 C C . THR A 1 197 ? 20.593 -10.462 -6.583 1.00 44.81 197 THR A C 1
ATOM 1522 O O . THR A 1 197 ? 21.656 -10.216 -6.007 1.00 44.81 197 THR A O 1
ATOM 1525 N N . MET A 1 198 ? 19.548 -9.629 -6.532 1.00 48.25 198 MET A N 1
ATOM 1526 C CA . MET A 1 198 ? 19.406 -8.553 -5.552 1.00 48.25 198 MET A CA 1
ATOM 1527 C C . MET A 1 198 ? 19.204 -9.217 -4.189 1.00 48.25 198 MET A C 1
ATOM 1529 O O . MET A 1 198 ? 18.106 -9.317 -3.667 1.00 48.25 198 MET A O 1
ATOM 1533 N N . SER A 1 199 ? 20.303 -9.732 -3.640 1.00 47.66 199 SER A N 1
ATOM 1534 C CA . SER A 1 199 ? 20.367 -10.360 -2.312 1.00 47.66 199 SER A CA 1
ATOM 1535 C C . SER A 1 199 ? 20.445 -9.301 -1.205 1.00 47.66 199 SER A C 1
ATOM 1537 O O . SER A 1 199 ? 20.596 -9.624 -0.031 1.00 47.66 199 SER A O 1
ATOM 1539 N N . GLY A 1 200 ? 20.461 -8.021 -1.586 1.00 43.81 200 GLY A N 1
ATOM 1540 C CA . GLY A 1 200 ? 20.629 -6.903 -0.681 1.00 43.81 200 GLY A CA 1
ATOM 1541 C C . GLY A 1 200 ? 19.283 -6.285 -0.370 1.00 43.81 200 GLY A C 1
ATOM 1542 O O . GLY A 1 200 ? 18.688 -5.659 -1.244 1.00 43.81 200 GLY A O 1
ATOM 1543 N N . CYS A 1 201 ? 18.860 -6.394 0.888 1.00 52.03 201 CYS A N 1
ATOM 1544 C CA . CYS A 1 201 ? 17.960 -5.413 1.474 1.00 52.03 201 CYS A CA 1
ATOM 1545 C C . CYS A 1 201 ? 18.641 -4.055 1.316 1.00 52.03 201 CYS A C 1
ATOM 1547 O O . CYS A 1 201 ? 19.660 -3.789 1.954 1.00 52.03 201 CYS A O 1
ATOM 1549 N N . GLY A 1 202 ? 18.184 -3.277 0.335 1.00 39.84 202 GLY A N 1
ATOM 1550 C CA . GLY A 1 202 ? 18.794 -2.023 -0.071 1.00 39.84 202 GLY A CA 1
ATOM 1551 C C . GLY A 1 202 ? 18.623 -0.966 1.007 1.00 39.84 202 GLY A C 1
ATOM 1552 O O . GLY A 1 202 ? 17.832 -0.046 0.852 1.00 39.84 202 GLY A O 1
ATOM 1553 N N . SER A 1 203 ? 19.391 -1.060 2.091 1.00 39.16 203 SER A N 1
ATOM 1554 C CA . SER A 1 203 ? 19.717 0.112 2.882 1.00 39.16 203 SER A CA 1
ATOM 1555 C C . SER A 1 203 ? 20.597 0.995 2.006 1.00 39.16 203 SER A C 1
ATOM 1557 O O . SER A 1 203 ? 21.753 0.662 1.730 1.00 39.16 203 SER A O 1
ATOM 1559 N N . VAL A 1 204 ? 20.062 2.130 1.574 1.00 34.00 204 VAL A N 1
ATOM 1560 C CA . VAL A 1 204 ? 20.892 3.306 1.320 1.00 34.00 204 VAL A CA 1
ATOM 1561 C C . VAL A 1 204 ? 21.800 3.487 2.535 1.00 34.00 204 VAL A C 1
ATOM 1563 O O . VAL A 1 204 ? 21.333 3.653 3.660 1.00 34.00 204 VAL A O 1
ATOM 1566 N N . SER A 1 205 ? 23.104 3.366 2.318 1.00 30.05 205 SER A N 1
ATOM 1567 C CA . SER A 1 205 ? 24.121 3.602 3.331 1.00 30.05 205 SER A CA 1
ATOM 1568 C C . SER A 1 205 ? 23.952 5.017 3.886 1.00 30.05 205 SER A C 1
ATOM 1570 O O . SER A 1 205 ? 24.161 5.988 3.160 1.00 30.05 205 SER A O 1
ATOM 1572 N N . CYS A 1 206 ? 23.604 5.151 5.165 1.00 26.91 206 CYS A N 1
ATOM 1573 C CA . C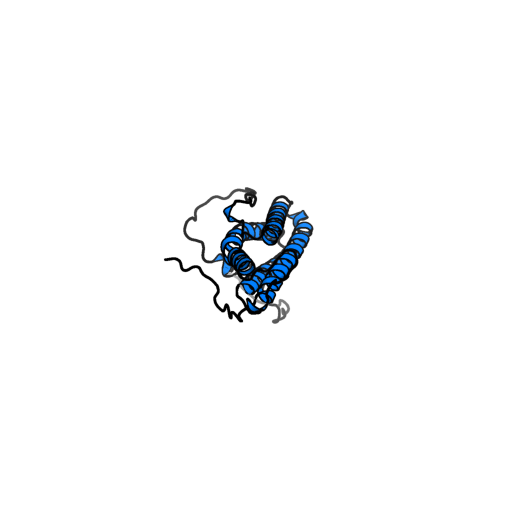YS A 1 206 ? 23.769 6.413 5.877 1.00 26.91 206 CYS A CA 1
ATOM 1574 C C . CYS A 1 206 ? 25.269 6.623 6.126 1.00 26.91 206 CYS A C 1
ATOM 1576 O O . CYS A 1 206 ? 25.885 5.858 6.871 1.00 26.91 206 CYS A O 1
ATOM 1578 N N . SER A 1 207 ? 25.857 7.623 5.469 1.00 33.12 207 SER A N 1
ATOM 1579 C CA . SER A 1 207 ? 27.142 8.226 5.850 1.00 33.12 207 SER A CA 1
ATOM 1580 C C . SER A 1 207 ? 26.951 9.268 6.941 1.00 33.12 207 SER A C 1
ATOM 1582 O O . SER A 1 207 ? 25.983 10.049 6.794 1.00 33.12 207 SER A O 1
#

pLDDT: mean 76.77, std 26.83, range [26.91, 98.81]

Secondary structure (DSSP, 8-state):
-----------PPPPPTTS-----GGG---GGGTTS--S------------PPPP---GGG--S-HHHHHHHHHHHHHHHHHHHS-GGGHHHHHHHHHHHHHHHHHHHHHHHHHTT--TT-HHHHHHHHHHHHHHHHHHHHHHT-TTHHHHHHHHHHHHHHHHIIIIIHHHHHHHHHHTEETTTTEES-GGG-------S-------

Sequence (207 aa):
MAFANPDHQGAVADADPAAPRLLRWRDNPPTFLANCTSNAMSQIAADTTTVSSPMLWTDSLNTGDARMDDTHHEFMAMVNQILATPEEDQLPVYKAFLNHTVEHFAQEERWMLATGFSADNCHAEHHATILETMRVVEAHYLDTDKQIITRMAEALIEWFPGHAASMDAGLAAHLKSVGFDSVTETLADPSLIQNVTMSGCGSVSCS

Foldseek 3Di:
DDDDDDDDDDDDDDDDPPDPPDDDCVPDPPPVPVPPDDDDDDDDDDDDPPLPDQQDDDPLLDLVAPVLVVLVVVLSVLLNVLSVDPLVGNLVSLVVNLVSLVVSLVLLLLLCVLQQEDNPDVLNVVSVVLSVLSVVLSVCCVPPDSCSSVVNSNVCSVPVSVSSNAVVSVSSVSCVVQVQDSVVRDGPDPVSRDNDHCVDPDDPDDD